Protein AF-A0A6N2WKU8-F1 (afdb_monomer_lite)

Foldseek 3Di:
DAEDEDEAEQVQQALPPFVVCCVVPVGRDDFAFAEEQAQDPPRCNVVCQLPDPFQEEEEEQDLVVLVVVCVVVVLAAEFEPPDALVVLLVSVVPDPRYHYYHYLVRVVSNLVSDPDQARYAYEHEQLCVQQPPPPDRDPSSVVSLVSQVVHPGYYDYHSDDDDPVSQCVDPSRVPGYYYYYHYPDDQDQDDDDDDDPDVVVVVVVQVVCVVVVNADWDQDPNDTGGSNRPSPDD

Secondary structure (DSSP, 8-state):
-EEEEEEE-TT---TT-HHHHHHHHSS---PPSEEEE-SSTTSSHHHHHHHSSSEEEEEES-HHHHHHHHHHSTTSEEE-TT--HHHHHHHHHH-SS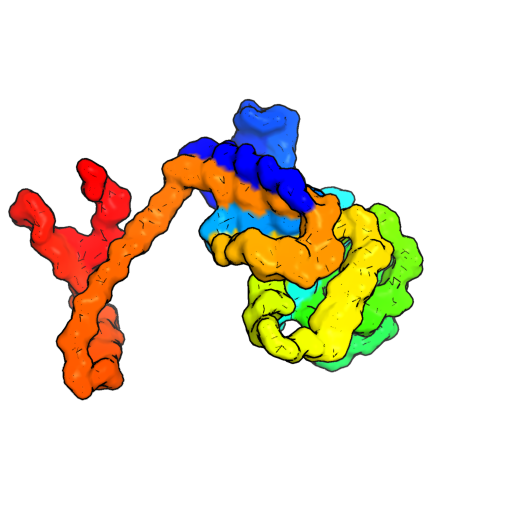-EEEEEGGGHHHHHHH-S--TTEEEEETTGGGGTTTTT---HHHHHHHHHHHTSSEEEEEESSPPPHHHHHTSTTTTTSEEEEEEESS----PPPPPP-S-HHHHHHHHHHHHHTT---EEEETTEEEEGGGGGG--

Radius of gyration: 21.2 Å; chains: 1; bounding box: 53×38×64 Å

Structure (mmCIF, N/CA/C/O backbone):
data_AF-A0A6N2WKU8-F1
#
_entry.id   AF-A0A6N2WKU8-F1
#
loop_
_atom_site.group_PDB
_atom_site.id
_atom_site.type_symbol
_atom_site.label_atom_id
_atom_site.label_alt_id
_atom_site.label_comp_id
_atom_site.label_asym_id
_atom_site.label_entity_id
_atom_site.label_seq_id
_atom_site.pdbx_PDB_ins_code
_atom_site.Cartn_x
_atom_site.Cartn_y
_atom_site.Cartn_z
_atom_site.occupancy
_atom_site.B_iso_or_equiv
_atom_site.auth_seq_id
_atom_site.auth_comp_id
_atom_site.auth_asym_id
_atom_site.auth_atom_id
_atom_site.pdbx_PDB_model_num
ATOM 1 N N . MET A 1 1 ? -10.281 -19.272 -5.007 1.00 81.81 1 MET A N 1
ATOM 2 C CA . MET A 1 1 ? -9.864 -17.898 -5.361 1.00 81.81 1 MET A CA 1
ATOM 3 C C . MET A 1 1 ? -10.490 -17.455 -6.684 1.00 81.81 1 MET A C 1
ATOM 5 O O . MET A 1 1 ? -10.208 -18.050 -7.720 1.00 81.81 1 MET A O 1
ATOM 9 N N . LYS A 1 2 ? -11.359 -16.436 -6.665 1.00 85.31 2 LYS A N 1
ATOM 10 C CA . LYS A 1 2 ? -11.896 -15.794 -7.881 1.00 85.31 2 LYS A CA 1
ATOM 11 C C . LYS A 1 2 ? -10.874 -14.774 -8.388 1.00 85.31 2 LYS A C 1
ATOM 13 O O . LYS A 1 2 ? -10.370 -13.990 -7.589 1.00 85.31 2 LYS A O 1
ATOM 18 N N . LYS A 1 3 ? -10.580 -14.782 -9.689 1.00 90.19 3 LYS A N 1
ATOM 19 C CA . LYS A 1 3 ? -9.665 -13.826 -10.325 1.00 90.19 3 LYS A CA 1
ATOM 20 C C . LYS A 1 3 ? -10.432 -12.791 -11.133 1.00 90.19 3 LYS A C 1
ATOM 22 O O . LYS A 1 3 ? -11.301 -13.153 -11.923 1.00 90.19 3 LYS A O 1
ATOM 27 N N . GLU A 1 4 ? -10.080 -11.529 -10.954 1.00 93.69 4 GLU A N 1
ATOM 28 C CA . GLU A 1 4 ? -10.645 -10.389 -11.663 1.00 93.69 4 GLU A CA 1
ATOM 29 C C . GLU A 1 4 ? -9.515 -9.551 -12.261 1.00 93.69 4 GLU A C 1
ATOM 31 O O . GLU A 1 4 ? -8.533 -9.234 -11.591 1.00 93.69 4 GLU A O 1
ATOM 36 N N . MET A 1 5 ? -9.638 -9.222 -13.542 1.00 94.25 5 MET A N 1
ATOM 37 C CA . MET A 1 5 ? -8.671 -8.395 -14.254 1.00 94.25 5 MET A CA 1
ATOM 38 C C . MET A 1 5 ? -9.286 -7.021 -14.497 1.00 94.25 5 MET A C 1
ATOM 40 O O . MET A 1 5 ? -10.387 -6.927 -15.039 1.00 94.25 5 MET A O 1
ATOM 44 N N . ILE A 1 6 ? -8.566 -5.974 -14.109 1.00 94.69 6 ILE A N 1
ATOM 45 C CA . ILE A 1 6 ? -8.970 -4.578 -14.259 1.00 94.69 6 ILE A CA 1
ATOM 46 C C . ILE A 1 6 ? -8.045 -3.956 -15.299 1.00 94.69 6 ILE A C 1
ATOM 48 O O . ILE A 1 6 ? -6.870 -3.714 -15.026 1.00 94.69 6 ILE A O 1
ATOM 52 N N . LYS A 1 7 ? -8.572 -3.721 -16.501 1.00 95.38 7 LYS A N 1
ATOM 53 C CA . LYS A 1 7 ? -7.823 -3.053 -17.568 1.00 95.38 7 LYS A CA 1
ATOM 54 C C . LYS A 1 7 ? -7.705 -1.569 -17.253 1.00 95.38 7 LYS A C 1
ATOM 56 O O . LYS A 1 7 ? -8.729 -0.921 -17.056 1.00 95.38 7 LYS A O 1
ATOM 61 N N . ILE A 1 8 ? -6.481 -1.056 -17.202 1.00 95.75 8 ILE A N 1
ATOM 62 C CA . ILE A 1 8 ? -6.198 0.361 -16.971 1.00 95.75 8 ILE A CA 1
ATOM 63 C C . ILE A 1 8 ? -5.840 1.004 -18.317 1.00 95.75 8 ILE A C 1
ATOM 65 O O . ILE A 1 8 ? -4.805 0.639 -18.883 1.00 95.75 8 ILE A O 1
ATOM 69 N N . PRO A 1 9 ? -6.677 1.915 -18.849 1.00 94.00 9 PRO A N 1
ATOM 70 C CA . PRO A 1 9 ? -6.443 2.507 -20.160 1.00 94.00 9 PRO A CA 1
ATOM 71 C C . PRO A 1 9 ? -5.202 3.406 -20.185 1.00 94.00 9 PRO A C 1
ATOM 73 O O . PRO A 1 9 ? -4.792 3.954 -19.161 1.00 94.00 9 PRO A O 1
ATOM 76 N N . ALA A 1 10 ? -4.613 3.592 -21.369 1.00 92.12 10 ALA A N 1
ATOM 77 C CA . ALA A 1 10 ? -3.347 4.323 -21.537 1.00 92.12 10 ALA A CA 1
ATOM 78 C C . ALA A 1 10 ? -3.385 5.799 -21.080 1.00 92.12 10 ALA A C 1
ATOM 80 O O . ALA A 1 10 ? -2.349 6.402 -20.803 1.00 92.12 10 ALA A O 1
ATOM 81 N N . ASN A 1 11 ? -4.568 6.413 -20.980 1.00 91.88 11 ASN A N 1
ATOM 82 C CA . ASN A 1 11 ? -4.714 7.780 -20.470 1.00 91.88 11 ASN A CA 1
ATOM 83 C C . ASN A 1 11 ? -4.513 7.883 -18.944 1.00 91.88 11 ASN A C 1
ATOM 85 O O . ASN A 1 11 ? -4.314 9.000 -18.452 1.00 91.88 11 ASN A O 1
ATOM 89 N N . ILE A 1 12 ? -4.530 6.770 -18.203 1.00 93.69 12 ILE A N 1
ATOM 90 C CA . ILE A 1 12 ? -4.318 6.707 -16.753 1.00 93.69 12 ILE A CA 1
ATOM 91 C C . ILE A 1 12 ? -2.903 6.205 -16.456 1.00 93.69 12 ILE A C 1
ATOM 93 O O . ILE A 1 12 ? -2.529 5.085 -16.791 1.00 93.69 12 ILE A O 1
ATOM 97 N N . LYS A 1 13 ? -2.127 7.029 -15.752 1.00 91.81 13 LYS A N 1
ATOM 98 C CA . LYS A 1 13 ? -0.762 6.725 -15.296 1.00 91.81 13 LYS A CA 1
ATOM 99 C C . LYS A 1 13 ? -0.703 6.382 -13.814 1.00 91.81 13 LYS A C 1
ATOM 101 O O . LYS A 1 13 ? 0.133 5.581 -13.402 1.00 91.81 13 LYS A O 1
ATOM 106 N N . TYR A 1 14 ? -1.575 6.983 -13.003 1.00 95.06 14 TYR A N 1
ATOM 107 C CA . TYR A 1 14 ? -1.603 6.760 -11.558 1.00 95.06 14 TYR A CA 1
ATOM 108 C C . TYR A 1 14 ? -3.013 6.457 -11.062 1.00 95.06 14 TYR A C 1
ATOM 110 O O . TYR A 1 14 ? -3.986 7.095 -11.453 1.00 95.06 14 TYR A O 1
ATOM 118 N N . LEU A 1 15 ? -3.108 5.548 -10.091 1.00 96.00 15 LEU A N 1
ATOM 119 C CA . LEU A 1 15 ? -4.356 5.192 -9.405 1.00 96.00 15 LEU A CA 1
ATOM 120 C C . LEU A 1 15 ? -4.984 6.371 -8.647 1.00 96.00 15 LEU A C 1
ATOM 122 O O . LEU A 1 15 ? -6.157 6.337 -8.295 1.00 96.00 15 LEU A O 1
ATOM 126 N N . THR A 1 16 ? -4.205 7.423 -8.401 1.00 95.44 16 THR A N 1
ATOM 127 C CA . THR A 1 16 ? -4.640 8.659 -7.745 1.00 95.44 16 THR A CA 1
ATOM 128 C C . THR A 1 16 ? -5.307 9.655 -8.698 1.00 95.44 16 THR A C 1
ATOM 130 O O . THR A 1 16 ? -5.793 10.685 -8.237 1.00 95.44 16 THR A O 1
ATOM 133 N N . GLU A 1 17 ? -5.338 9.400 -10.012 1.00 95.75 17 GLU A N 1
ATOM 134 C CA . GLU A 1 17 ? -5.982 10.274 -11.008 1.00 95.75 17 GLU A CA 1
ATOM 135 C C . GLU A 1 17 ? -7.514 10.148 -10.957 1.00 95.75 17 GLU A C 1
ATOM 137 O O . GLU A 1 17 ? -8.158 9.606 -11.854 1.00 95.75 17 GLU A O 1
ATOM 142 N N . ARG A 1 18 ? -8.103 10.656 -9.868 1.00 94.00 18 ARG A N 1
ATOM 143 C CA . ARG A 1 18 ? -9.521 10.509 -9.511 1.00 94.00 18 ARG A CA 1
ATOM 144 C C . ARG A 1 18 ? -10.485 10.855 -10.644 1.00 94.00 18 ARG A C 1
ATOM 146 O O . ARG A 1 18 ? -11.415 10.094 -10.881 1.00 94.00 18 ARG A O 1
ATOM 153 N N . GLU A 1 19 ? -10.278 11.983 -11.316 1.00 95.75 19 GLU A N 1
ATOM 154 C CA . GLU A 1 19 ? -11.163 12.456 -12.389 1.00 95.75 19 GLU A CA 1
ATOM 155 C C . GLU A 1 19 ? -11.186 11.484 -13.572 1.00 95.75 19 GLU A C 1
ATOM 157 O O . GLU A 1 19 ? -12.264 11.103 -14.018 1.00 95.75 19 GLU A O 1
ATOM 162 N N . LYS A 1 20 ? -10.016 10.990 -13.994 1.00 95.94 20 LYS A N 1
ATOM 163 C CA . LYS A 1 20 ? -9.909 10.002 -15.076 1.00 95.94 20 LYS A CA 1
ATOM 164 C C . LYS A 1 20 ? -10.551 8.673 -14.698 1.00 95.94 20 LYS A C 1
ATOM 166 O O . LYS A 1 20 ? -11.239 8.068 -15.507 1.00 95.94 20 LYS A O 1
ATOM 171 N N . PHE A 1 21 ? -10.384 8.231 -13.449 1.00 95.62 21 PHE A N 1
ATOM 172 C CA . PHE A 1 21 ? -11.072 7.030 -12.971 1.00 95.62 21 PHE A CA 1
ATOM 173 C C . PHE A 1 21 ? -12.594 7.191 -12.965 1.00 95.62 21 PHE A C 1
ATOM 175 O O . PHE A 1 21 ? -13.309 6.261 -13.329 1.00 95.62 21 PHE A O 1
ATOM 182 N N . ILE A 1 22 ? -13.101 8.366 -12.585 1.00 95.94 22 ILE A N 1
ATOM 183 C CA . ILE A 1 22 ? -14.538 8.651 -12.634 1.00 95.94 22 ILE A CA 1
ATOM 184 C C . ILE A 1 22 ? -15.044 8.656 -14.080 1.00 95.94 22 ILE A C 1
ATOM 186 O O . ILE A 1 22 ? -16.109 8.104 -14.334 1.00 95.94 22 ILE A O 1
ATOM 190 N N . GLU A 1 23 ? -14.295 9.235 -15.015 1.00 96.38 23 GLU A N 1
ATOM 191 C CA . GLU A 1 23 ? -14.644 9.244 -16.439 1.00 96.38 23 GLU A CA 1
ATOM 192 C C . GLU A 1 23 ? -14.696 7.825 -17.032 1.00 96.38 23 GLU A C 1
ATOM 194 O O . GLU A 1 23 ? -15.684 7.463 -17.666 1.00 96.38 23 GLU A O 1
ATOM 199 N N . GLU A 1 24 ? -13.682 6.998 -16.764 1.00 95.06 24 GLU A N 1
ATOM 200 C CA . GLU A 1 24 ? -13.550 5.652 -17.345 1.00 95.06 24 GLU A CA 1
ATOM 201 C C . GLU A 1 24 ? -14.411 4.589 -16.637 1.00 95.06 24 GLU A C 1
ATOM 203 O O . GLU A 1 24 ? -14.964 3.690 -17.273 1.00 95.06 24 GLU A O 1
ATOM 208 N N . PHE A 1 25 ? -14.540 4.666 -15.307 1.00 94.88 25 PHE A N 1
ATOM 209 C CA . PHE A 1 25 ? -15.155 3.617 -14.478 1.00 94.88 25 PHE A CA 1
ATOM 210 C C . PHE A 1 25 ? -16.383 4.087 -13.686 1.00 94.88 25 PHE A C 1
ATOM 212 O O . PHE A 1 25 ? -16.973 3.302 -12.939 1.00 94.88 25 PHE A O 1
ATO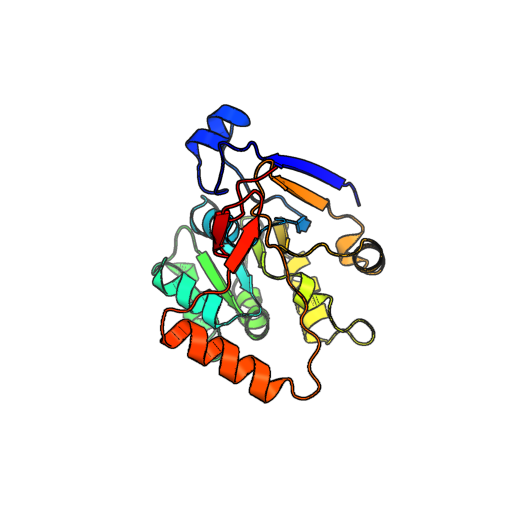M 219 N N . GLY A 1 26 ? -16.770 5.360 -13.799 1.00 96.38 26 GLY A N 1
ATOM 220 C CA . GLY A 1 26 ? -17.900 5.951 -13.074 1.00 96.38 26 GLY A CA 1
ATOM 221 C C . GLY A 1 26 ? -17.638 6.228 -11.589 1.00 96.38 26 GLY A C 1
ATOM 222 O O . GLY A 1 26 ? -18.542 6.679 -10.885 1.00 96.38 26 GLY A O 1
ATOM 223 N N . LYS A 1 27 ? -16.431 5.947 -11.082 1.00 95.31 27 LYS A N 1
ATOM 224 C CA . LYS A 1 27 ? -16.048 6.124 -9.671 1.00 95.31 27 LYS A CA 1
ATOM 225 C C . LYS A 1 27 ? -14.526 6.245 -9.503 1.00 95.31 27 LYS A C 1
ATOM 227 O O . LYS A 1 27 ? -13.797 5.761 -10.366 1.00 95.31 27 LYS A O 1
ATOM 232 N N . PRO A 1 28 ? -14.024 6.844 -8.403 1.00 95.62 28 PRO A N 1
ATOM 233 C CA . PRO A 1 28 ? -12.600 6.784 -8.072 1.00 95.62 28 PRO A CA 1
ATOM 234 C C . PRO A 1 28 ? -12.104 5.340 -7.936 1.00 95.62 28 PRO A C 1
ATOM 236 O O . PRO A 1 28 ? -12.870 4.431 -7.603 1.00 95.62 28 PRO A O 1
ATOM 239 N N . PHE A 1 29 ? -10.801 5.140 -8.136 1.00 96.19 29 PHE A N 1
ATOM 240 C CA . PHE A 1 29 ? -10.171 3.875 -7.788 1.00 96.19 29 PHE A CA 1
ATOM 241 C C . PHE A 1 29 ? -10.186 3.670 -6.271 1.00 96.19 29 PHE A C 1
ATOM 243 O O . PHE A 1 29 ? -9.771 4.543 -5.510 1.00 96.19 29 PHE A O 1
ATOM 250 N N . GLU A 1 30 ? -10.598 2.482 -5.844 1.00 95.06 30 GLU A N 1
ATOM 251 C CA . GLU A 1 30 ? -10.510 2.042 -4.458 1.00 95.06 30 GLU A CA 1
ATOM 252 C C . GLU A 1 30 ? -9.722 0.740 -4.392 1.00 95.06 30 GLU A C 1
ATOM 254 O O . GLU A 1 30 ? -9.896 -0.152 -5.226 1.00 95.06 30 GLU A O 1
ATOM 259 N N . LEU A 1 31 ? -8.868 0.613 -3.375 1.00 96.56 31 LEU A N 1
ATOM 260 C CA . LEU A 1 31 ? -8.167 -0.639 -3.131 1.00 96.56 31 LEU A CA 1
ATOM 261 C C . LEU A 1 31 ? -9.179 -1.740 -2.786 1.00 96.56 31 LEU A C 1
ATOM 263 O O . LEU A 1 31 ? -9.996 -1.543 -1.884 1.00 96.56 31 LEU A O 1
ATOM 267 N N . PRO A 1 32 ? -9.144 -2.898 -3.463 1.00 95.62 32 PRO A N 1
ATOM 268 C CA . PRO A 1 32 ? -10.112 -3.958 -3.236 1.00 95.62 32 PRO A CA 1
ATOM 269 C C . PRO A 1 32 ? -9.800 -4.743 -1.957 1.00 95.62 32 PRO A C 1
ATOM 271 O O . PRO A 1 32 ? -8.644 -4.855 -1.547 1.00 95.62 32 PRO A O 1
ATOM 274 N N . ASN A 1 33 ? -10.824 -5.344 -1.352 1.00 95.06 33 ASN A N 1
ATOM 275 C CA . ASN A 1 33 ? -10.648 -6.319 -0.276 1.00 95.06 33 ASN A CA 1
ATOM 276 C C . ASN A 1 33 ? -10.191 -7.665 -0.863 1.00 95.06 33 ASN A C 1
ATOM 278 O O . ASN A 1 33 ? -10.925 -8.285 -1.638 1.00 95.06 33 ASN A O 1
ATOM 282 N N . GLY A 1 34 ? -8.986 -8.110 -0.519 1.00 93.31 34 GLY A N 1
ATOM 283 C CA . GLY A 1 34 ? -8.341 -9.291 -1.089 1.00 93.31 34 GLY A CA 1
ATOM 284 C C . GLY A 1 34 ? -6.926 -9.008 -1.589 1.00 93.31 34 GLY A C 1
ATOM 285 O O . GLY A 1 34 ? -6.243 -8.101 -1.121 1.00 93.31 34 GLY A O 1
ATOM 286 N N . ILE A 1 35 ? -6.457 -9.805 -2.544 1.00 93.31 35 ILE A N 1
ATOM 287 C CA . ILE A 1 35 ? -5.112 -9.674 -3.113 1.00 93.31 35 ILE A CA 1
ATOM 288 C C . ILE A 1 35 ? -5.174 -8.750 -4.325 1.00 93.31 35 ILE A C 1
ATOM 290 O O . ILE A 1 35 ? -5.938 -9.010 -5.249 1.00 93.31 35 ILE A O 1
ATOM 294 N N . LEU A 1 36 ? -4.346 -7.708 -4.355 1.00 95.25 36 LEU A N 1
ATOM 295 C CA . LEU A 1 36 ? -4.179 -6.820 -5.501 1.00 95.25 36 LEU A CA 1
ATOM 296 C C . LEU A 1 36 ? -2.756 -6.932 -6.053 1.00 95.25 36 LEU A C 1
ATOM 298 O O . LEU A 1 36 ? -1.789 -6.465 -5.445 1.00 95.25 36 LEU A O 1
ATOM 302 N N . ASN A 1 37 ? -2.641 -7.489 -7.253 1.00 93.94 37 ASN A N 1
ATOM 303 C CA . ASN A 1 37 ? -1.452 -7.364 -8.077 1.00 93.94 37 ASN A CA 1
ATOM 304 C C . ASN A 1 37 ? -1.530 -6.052 -8.870 1.00 93.94 37 ASN A C 1
ATOM 306 O O . ASN A 1 37 ? -2.284 -5.946 -9.838 1.00 93.94 37 ASN A O 1
ATOM 310 N N . LYS A 1 38 ? -0.754 -5.049 -8.447 1.00 92.19 38 LYS A N 1
ATOM 311 C CA . LYS A 1 38 ? -0.689 -3.734 -9.106 1.00 92.19 38 LYS A CA 1
ATOM 312 C C . LYS A 1 38 ? 0.132 -3.738 -10.396 1.00 92.19 38 LYS A C 1
ATOM 314 O O . LYS A 1 38 ? 0.104 -2.735 -11.103 1.00 92.19 38 LYS A O 1
ATOM 319 N N . GLU A 1 39 ? 0.827 -4.843 -10.681 1.00 89.31 39 GLU A N 1
ATOM 320 C CA . GLU A 1 39 ? 1.694 -5.113 -11.838 1.00 89.31 39 GLU A CA 1
ATOM 321 C C . GLU A 1 39 ? 2.928 -4.208 -11.976 1.00 89.31 39 GLU A C 1
ATOM 323 O O . GLU A 1 39 ? 4.020 -4.694 -12.262 1.00 89.31 39 GLU A O 1
ATOM 328 N N . ILE A 1 40 ? 2.787 -2.907 -11.728 1.00 88.69 40 ILE A N 1
ATOM 329 C CA . ILE A 1 40 ? 3.869 -1.929 -11.798 1.00 88.69 40 ILE A CA 1
ATOM 330 C C . ILE A 1 40 ? 4.089 -1.268 -10.425 1.00 88.69 40 ILE A C 1
ATOM 332 O O . ILE A 1 40 ? 3.131 -0.929 -9.716 1.00 88.69 40 ILE A O 1
ATOM 336 N N . PRO A 1 41 ? 5.347 -1.077 -9.989 1.00 87.69 41 PRO A N 1
ATOM 337 C CA . PRO A 1 41 ? 5.639 -0.258 -8.821 1.00 87.69 41 PRO A CA 1
ATOM 338 C C . PRO A 1 41 ? 5.349 1.219 -9.124 1.00 87.69 41 PRO A C 1
ATOM 340 O O . PRO A 1 41 ? 5.341 1.646 -10.272 1.00 87.69 41 PRO A O 1
ATOM 343 N N . GLY A 1 42 ? 5.121 2.025 -8.086 1.00 87.19 42 GLY A N 1
ATOM 344 C CA . GLY A 1 42 ? 4.962 3.475 -8.258 1.00 87.19 42 GLY A CA 1
ATOM 345 C C . GLY A 1 42 ? 3.628 3.947 -8.854 1.00 87.19 42 GLY A C 1
ATOM 346 O O . GLY A 1 42 ? 3.442 5.150 -8.979 1.00 87.19 42 GLY A O 1
ATOM 347 N N . CYS A 1 43 ? 2.657 3.064 -9.117 1.00 91.25 43 CYS A N 1
ATOM 348 C CA . CYS A 1 43 ? 1.333 3.447 -9.640 1.00 91.25 43 CYS A CA 1
ATOM 349 C C . CYS A 1 43 ? 0.433 4.226 -8.658 1.00 91.25 43 CYS A C 1
ATOM 351 O O . CYS A 1 43 ? -0.698 4.561 -8.990 1.00 91.25 43 CYS A O 1
ATOM 353 N N . GLY A 1 44 ? 0.892 4.496 -7.432 1.00 92.81 44 GLY A N 1
ATOM 354 C CA . GLY A 1 44 ? 0.147 5.293 -6.451 1.00 92.81 44 GLY A CA 1
ATOM 355 C C . GLY A 1 44 ? -0.809 4.515 -5.540 1.00 92.81 44 GLY A C 1
ATOM 356 O O . GLY A 1 44 ? -1.499 5.143 -4.749 1.00 92.81 44 GLY A O 1
ATOM 357 N N . ALA A 1 45 ? -0.823 3.178 -5.564 1.00 94.12 45 ALA A N 1
ATOM 358 C CA . ALA A 1 45 ? -1.707 2.361 -4.714 1.00 94.12 45 ALA A CA 1
ATOM 359 C C . ALA A 1 45 ? -1.635 2.716 -3.211 1.00 94.12 45 ALA A C 1
ATOM 361 O O . ALA A 1 45 ? -2.657 2.947 -2.573 1.00 94.12 45 ALA A O 1
ATOM 362 N N . THR A 1 46 ? -0.427 2.827 -2.649 1.00 93.31 46 THR A N 1
ATOM 363 C CA . THR A 1 46 ? -0.224 3.232 -1.247 1.00 93.31 46 THR A CA 1
ATOM 364 C C . THR A 1 46 ? -0.710 4.661 -0.995 1.00 93.31 46 THR A C 1
ATOM 366 O O . THR A 1 46 ? -1.232 4.959 0.071 1.00 93.31 46 THR A O 1
ATOM 369 N N . THR A 1 47 ? -0.564 5.547 -1.986 1.00 95.31 47 THR A N 1
ATOM 370 C CA . THR A 1 47 ? -1.049 6.927 -1.897 1.00 95.31 47 THR A CA 1
ATOM 371 C C . THR A 1 47 ? -2.574 6.976 -1.860 1.00 95.31 47 THR A C 1
ATOM 373 O O . THR A 1 47 ? -3.108 7.678 -1.013 1.00 95.31 47 THR A O 1
ATOM 376 N N . VAL A 1 48 ? -3.270 6.180 -2.685 1.00 96.75 48 VAL A N 1
ATOM 377 C CA . VAL A 1 48 ? -4.741 6.062 -2.639 1.00 96.75 48 VAL A CA 1
ATOM 378 C C . VAL A 1 48 ? -5.211 5.756 -1.214 1.00 96.75 48 VAL A C 1
ATOM 380 O O . VAL A 1 48 ? -6.078 6.452 -0.701 1.00 96.75 48 VAL A O 1
ATOM 383 N N . ALA A 1 49 ? -4.578 4.795 -0.536 1.00 96.19 49 ALA A N 1
ATOM 384 C CA . ALA A 1 49 ? -4.926 4.420 0.838 1.00 96.19 49 ALA A CA 1
ATOM 385 C C . ALA A 1 49 ? -4.678 5.538 1.876 1.00 96.19 49 ALA A C 1
ATOM 387 O O . ALA A 1 49 ? -5.368 5.629 2.895 1.00 96.19 49 ALA A O 1
ATOM 388 N N . LEU A 1 50 ? -3.666 6.379 1.642 1.00 96.19 50 LEU A N 1
ATOM 389 C CA . LEU A 1 50 ? -3.328 7.509 2.513 1.00 96.19 50 LEU A CA 1
ATOM 390 C C . LEU A 1 50 ? -4.278 8.690 2.328 1.00 96.19 50 LEU A C 1
ATOM 392 O O . LEU A 1 50 ? -4.512 9.420 3.285 1.00 96.19 50 LEU A O 1
ATOM 396 N N . THR A 1 51 ? -4.830 8.864 1.129 1.00 94.25 51 THR A N 1
ATOM 397 C CA . THR A 1 51 ? -5.668 10.018 0.778 1.00 94.25 51 THR A CA 1
ATOM 398 C C . THR A 1 51 ? -7.163 9.708 0.720 1.00 94.25 51 THR A C 1
ATOM 400 O O . THR A 1 51 ? -7.953 10.623 0.512 1.00 94.25 51 THR A O 1
ATOM 403 N N . ASP A 1 52 ? -7.564 8.439 0.849 1.00 93.44 52 ASP A N 1
ATOM 404 C CA . ASP A 1 52 ? -8.977 8.052 0.890 1.00 93.44 52 ASP A CA 1
ATOM 405 C C . ASP A 1 52 ? -9.663 8.442 2.212 1.00 93.44 52 ASP A C 1
ATOM 407 O O . ASP A 1 52 ? -9.030 8.872 3.179 1.00 93.44 52 ASP A O 1
ATOM 411 N N . GLU A 1 53 ? -10.979 8.260 2.257 1.00 94.56 53 GLU A N 1
ATOM 412 C CA . GLU A 1 53 ? -11.839 8.624 3.386 1.00 94.56 53 GLU A CA 1
ATOM 413 C C . GLU A 1 53 ? -11.935 7.542 4.477 1.00 94.56 53 GLU A C 1
ATOM 415 O O . GLU A 1 53 ? -12.849 7.562 5.301 1.00 94.56 53 GLU A O 1
ATOM 420 N N . HIS A 1 54 ? -11.003 6.582 4.508 1.00 96.38 54 HIS A N 1
ATOM 421 C CA . HIS A 1 54 ? -11.028 5.473 5.462 1.00 96.38 54 HIS A CA 1
ATOM 422 C C . HIS A 1 54 ? -9.922 5.561 6.507 1.00 96.38 54 HIS A C 1
ATOM 424 O O . HIS A 1 54 ? -8.852 6.119 6.279 1.00 96.38 54 HIS A O 1
ATOM 430 N N . LYS A 1 55 ? -10.162 4.973 7.680 1.00 97.25 55 LYS A N 1
ATOM 431 C CA . LYS A 1 55 ? -9.086 4.738 8.646 1.00 97.25 55 LYS A CA 1
ATOM 432 C C . LYS A 1 55 ? -8.170 3.683 8.052 1.00 97.25 55 LYS A C 1
ATOM 434 O O . LYS A 1 55 ? -8.645 2.599 7.710 1.00 97.25 55 LYS A O 1
ATOM 439 N N . THR A 1 56 ? -6.884 3.979 7.936 1.00 97.25 56 THR A N 1
ATOM 440 C CA . THR A 1 56 ? -5.980 3.127 7.157 1.00 97.25 56 THR A CA 1
ATOM 441 C C . THR A 1 56 ? -4.756 2.740 7.963 1.00 97.25 56 THR A C 1
ATOM 443 O O . THR A 1 56 ? -4.107 3.587 8.574 1.00 97.25 56 THR A O 1
ATOM 446 N N . ILE A 1 57 ? -4.409 1.455 7.916 1.00 97.19 57 ILE A N 1
ATOM 447 C CA . ILE A 1 57 ? -3.116 0.933 8.366 1.00 97.19 57 ILE A CA 1
ATOM 448 C C . ILE A 1 57 ? -2.367 0.452 7.133 1.00 97.19 57 ILE A C 1
ATOM 450 O O . ILE A 1 57 ? -2.876 -0.388 6.398 1.00 97.19 57 ILE A O 1
ATOM 454 N N . ILE A 1 58 ? -1.157 0.946 6.912 1.00 97.00 58 ILE A N 1
ATOM 455 C CA . ILE A 1 58 ? -0.275 0.484 5.845 1.00 97.00 58 ILE A CA 1
ATOM 456 C C . ILE A 1 58 ? 0.894 -0.240 6.488 1.00 97.00 58 ILE A C 1
ATOM 458 O O . ILE A 1 58 ? 1.752 0.371 7.121 1.00 97.00 58 ILE A O 1
ATOM 462 N N . CYS A 1 59 ? 0.913 -1.551 6.301 1.00 94.31 59 CYS A N 1
ATOM 463 C CA . CYS A 1 59 ? 1.964 -2.441 6.747 1.00 94.31 59 CYS A CA 1
ATOM 464 C C . CYS A 1 59 ? 2.997 -2.585 5.625 1.00 94.31 59 CYS A C 1
ATOM 466 O O . CYS A 1 59 ? 2.631 -2.938 4.504 1.00 94.31 59 CYS A O 1
ATOM 468 N N . SER A 1 60 ? 4.283 -2.376 5.910 1.00 92.81 60 SER A N 1
ATOM 469 C CA . SER A 1 60 ? 5.358 -2.606 4.931 1.00 92.81 60 SER A CA 1
ATOM 470 C C . SER A 1 60 ? 6.596 -3.231 5.582 1.00 92.81 60 SER A C 1
ATOM 472 O O . SER A 1 60 ? 6.911 -2.899 6.725 1.00 92.81 60 SER A O 1
ATOM 474 N N . PRO A 1 61 ? 7.362 -4.076 4.867 1.00 89.69 61 PRO A N 1
ATOM 475 C CA . PRO A 1 61 ? 8.659 -4.551 5.348 1.00 89.69 61 PRO A CA 1
ATOM 476 C C . PRO A 1 61 ? 9.775 -3.496 5.210 1.00 89.69 61 PRO A C 1
ATOM 478 O O 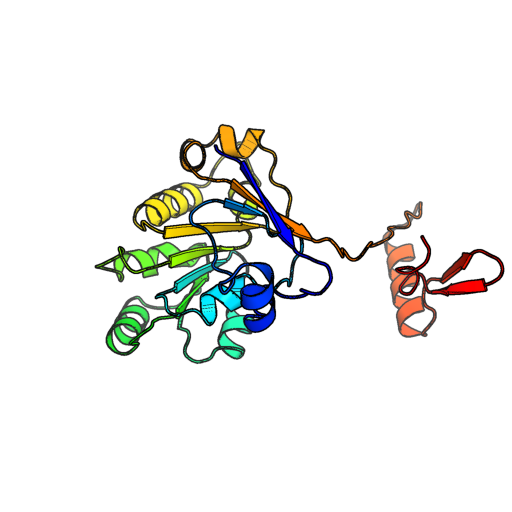. PRO A 1 61 ? 10.893 -3.720 5.667 1.00 89.69 61 PRO A O 1
ATOM 481 N N . ARG A 1 62 ? 9.524 -2.356 4.546 1.00 91.00 62 ARG A N 1
ATOM 482 C CA . ARG A 1 62 ? 10.549 -1.343 4.246 1.00 91.00 62 ARG A CA 1
ATOM 483 C C . ARG A 1 62 ? 10.381 -0.091 5.108 1.00 91.00 62 ARG A C 1
ATOM 485 O O . ARG A 1 62 ? 9.642 0.818 4.741 1.00 91.00 62 ARG A O 1
ATOM 492 N N . ASN A 1 63 ? 11.145 0.011 6.195 1.00 92.62 63 ASN A N 1
ATOM 493 C CA . ASN A 1 63 ? 11.093 1.173 7.098 1.00 92.62 63 ASN A CA 1
ATOM 494 C C . ASN A 1 63 ? 11.384 2.503 6.388 1.00 92.62 63 ASN A C 1
ATOM 496 O O . ASN A 1 63 ? 10.699 3.486 6.644 1.00 92.62 63 ASN A O 1
ATOM 500 N N . GLU A 1 64 ? 12.344 2.538 5.460 1.00 94.19 64 GLU A N 1
ATOM 501 C CA . GLU A 1 64 ? 12.654 3.758 4.697 1.00 94.19 64 GLU A CA 1
ATOM 502 C C . GLU A 1 64 ? 11.496 4.192 3.785 1.00 94.19 64 GLU A C 1
ATOM 504 O O . GLU A 1 64 ? 11.244 5.383 3.631 1.00 94.19 64 GLU A O 1
ATOM 509 N N . LEU A 1 65 ? 10.723 3.244 3.235 1.00 92.12 65 LEU A N 1
ATOM 510 C CA . LEU A 1 65 ? 9.509 3.572 2.480 1.00 92.12 65 LEU A CA 1
ATOM 511 C C . LEU A 1 65 ? 8.474 4.245 3.390 1.00 92.12 65 LEU A C 1
ATOM 513 O O . LEU A 1 65 ? 7.886 5.252 3.001 1.00 92.12 65 LEU A O 1
ATOM 517 N N . LEU A 1 66 ? 8.267 3.702 4.593 1.00 96.06 66 LEU A N 1
ATOM 518 C CA . LEU A 1 66 ? 7.321 4.249 5.567 1.00 96.06 66 LEU A CA 1
ATOM 519 C C . LEU A 1 66 ? 7.745 5.643 6.042 1.00 96.06 66 LEU A C 1
ATOM 521 O O . LEU A 1 66 ? 6.913 6.541 6.066 1.00 96.06 66 LEU A O 1
ATOM 525 N N . LYS A 1 67 ? 9.033 5.855 6.340 1.00 96.56 67 LYS A N 1
ATOM 526 C CA . LYS A 1 67 ? 9.576 7.177 6.701 1.00 96.56 67 LYS A CA 1
ATOM 527 C C . LYS A 1 67 ? 9.350 8.203 5.594 1.00 96.56 67 LYS A C 1
ATOM 529 O O . LYS A 1 67 ? 8.748 9.238 5.847 1.00 96.56 67 LYS A O 1
ATOM 534 N N . ASN A 1 68 ? 9.717 7.869 4.355 1.00 95.81 68 ASN A N 1
ATOM 535 C CA . ASN A 1 68 ? 9.510 8.753 3.205 1.00 95.81 68 ASN A CA 1
ATOM 536 C C . ASN A 1 68 ? 8.025 9.095 2.996 1.00 95.81 68 ASN A C 1
ATOM 538 O O . ASN A 1 68 ? 7.688 10.195 2.563 1.00 95.81 68 ASN A O 1
ATOM 542 N N . LYS A 1 69 ? 7.116 8.152 3.277 1.00 95.62 69 LYS A N 1
ATOM 543 C CA . LYS A 1 69 ? 5.672 8.406 3.221 1.00 95.62 69 LYS A CA 1
ATOM 544 C C . LYS A 1 69 ? 5.199 9.273 4.379 1.00 95.62 69 LYS A C 1
ATOM 546 O O . LYS A 1 69 ? 4.400 10.165 4.142 1.00 95.62 69 LYS A O 1
ATOM 551 N N . HIS A 1 70 ? 5.712 9.073 5.584 1.00 97.31 70 HIS A N 1
ATOM 552 C CA . HIS A 1 70 ? 5.397 9.933 6.719 1.00 97.31 70 HIS A CA 1
ATOM 553 C C . HIS A 1 70 ? 5.849 11.382 6.476 1.00 97.31 70 HIS A C 1
ATOM 555 O O . HIS A 1 70 ? 5.088 12.306 6.726 1.00 97.31 70 HIS A O 1
ATOM 561 N N . GLU A 1 71 ? 7.024 11.590 5.876 1.00 97.31 71 GLU A N 1
ATOM 562 C CA . GLU A 1 71 ? 7.490 12.925 5.469 1.00 97.31 71 GLU A CA 1
ATOM 563 C C . GLU A 1 71 ? 6.569 13.586 4.429 1.00 97.31 71 GLU A C 1
ATOM 565 O O . GLU A 1 71 ? 6.335 14.791 4.483 1.00 97.31 71 GLU A O 1
ATOM 570 N N . GLN A 1 72 ? 6.022 12.805 3.489 1.00 96.12 72 GLN A N 1
ATOM 571 C CA . GLN A 1 72 ? 5.050 13.289 2.496 1.00 96.12 72 GLN A CA 1
ATOM 572 C C . GLN A 1 72 ? 3.660 13.555 3.099 1.00 96.12 72 GLN A C 1
ATOM 574 O O . GLN A 1 72 ? 2.927 14.395 2.582 1.00 96.12 72 GLN A O 1
ATOM 579 N N . TYR A 1 73 ? 3.294 12.830 4.158 1.00 96.31 73 TYR A N 1
ATOM 580 C CA . TYR A 1 73 ? 1.983 12.863 4.811 1.00 96.31 73 TYR A CA 1
ATOM 581 C C . TYR A 1 73 ? 2.170 13.004 6.334 1.00 96.31 73 TYR A C 1
ATOM 583 O O . TYR A 1 73 ? 2.019 12.015 7.060 1.00 96.31 73 TYR A O 1
ATOM 591 N N . PRO A 1 74 ? 2.511 14.206 6.836 1.00 94.38 74 PRO A N 1
ATOM 592 C CA . PRO A 1 74 ? 2.950 14.406 8.223 1.00 94.38 74 PRO A CA 1
ATOM 593 C C . PRO A 1 74 ? 1.871 14.120 9.279 1.00 94.38 74 PRO A C 1
ATOM 595 O O . PRO A 1 74 ? 2.210 13.825 10.419 1.00 94.38 74 PRO A O 1
ATOM 598 N N . ASP A 1 75 ? 0.588 14.130 8.901 1.00 94.56 75 ASP A N 1
ATOM 599 C CA . ASP A 1 75 ? -0.536 13.797 9.794 1.00 94.56 75 ASP A CA 1
ATOM 600 C C . ASP A 1 75 ? -0.691 12.281 10.046 1.00 94.56 75 ASP A C 1
ATOM 602 O O . ASP A 1 75 ? -1.552 11.833 10.813 1.00 94.56 75 ASP A O 1
ATOM 606 N N . THR A 1 76 ? 0.129 11.461 9.385 1.00 97.19 76 THR A N 1
ATOM 607 C CA . THR A 1 76 ? 0.183 10.016 9.627 1.00 97.19 76 THR A CA 1
ATOM 608 C C . THR A 1 76 ? 0.931 9.703 10.922 1.00 97.19 76 THR A C 1
ATOM 610 O O . THR A 1 76 ? 1.815 10.443 11.338 1.00 97.19 76 THR A O 1
ATOM 613 N N . LEU A 1 77 ? 0.643 8.562 11.543 1.00 97.44 77 LEU A N 1
ATOM 614 C CA . LEU A 1 77 ? 1.483 8.020 12.611 1.00 97.44 77 LEU A CA 1
ATOM 615 C C . LEU A 1 77 ? 2.478 7.013 12.034 1.00 97.44 77 LEU A C 1
ATOM 617 O O . LEU A 1 77 ? 2.071 6.032 11.411 1.00 97.44 77 LEU A O 1
ATOM 621 N N . LEU A 1 78 ? 3.770 7.209 12.292 1.00 97.38 78 LEU A N 1
ATOM 622 C CA . LEU A 1 78 ? 4.816 6.250 11.947 1.00 97.38 78 LEU A CA 1
ATOM 623 C C . LEU A 1 78 ? 5.098 5.312 13.129 1.00 97.38 78 LEU A C 1
ATOM 625 O O . LEU A 1 78 ? 5.632 5.735 14.148 1.00 97.38 78 LEU A O 1
ATOM 629 N N . VAL A 1 79 ? 4.777 4.028 12.980 1.00 95.75 79 VAL A N 1
ATOM 630 C CA . VAL A 1 79 ? 4.962 2.983 13.998 1.00 95.75 79 VAL A CA 1
ATOM 631 C C . VAL A 1 79 ? 6.046 2.011 13.536 1.00 95.75 79 VAL A C 1
ATOM 633 O O . VAL A 1 79 ? 5.784 0.996 12.892 1.00 95.75 79 VAL A O 1
ATOM 636 N N . ILE A 1 80 ? 7.289 2.338 13.865 1.00 91.88 80 ILE A N 1
ATOM 637 C CA . ILE A 1 80 ? 8.466 1.493 13.624 1.00 91.88 80 ILE A CA 1
ATOM 638 C C . ILE A 1 80 ? 9.195 1.236 14.952 1.00 91.88 80 ILE A C 1
ATOM 640 O O . ILE A 1 80 ? 8.759 1.708 16.007 1.00 91.88 80 ILE A O 1
ATOM 644 N N . GLY A 1 81 ? 10.285 0.463 14.930 1.00 83.50 81 GLY A N 1
ATOM 645 C CA . GLY A 1 81 ? 11.060 0.131 16.130 1.00 83.50 81 GLY A CA 1
ATOM 646 C C . GLY A 1 81 ? 11.279 1.334 17.065 1.00 83.50 81 GLY A C 1
ATOM 647 O O . GLY A 1 81 ? 11.702 2.398 16.627 1.00 83.50 81 GLY A O 1
ATOM 648 N N . GLY A 1 82 ? 10.972 1.151 18.353 1.00 82.06 82 GLY A N 1
ATOM 649 C CA . GLY A 1 82 ? 11.088 2.191 19.385 1.00 82.06 82 GLY A CA 1
ATOM 650 C C . GLY A 1 82 ? 9.787 2.900 19.783 1.00 82.06 82 GLY A C 1
ATOM 651 O O . GLY A 1 82 ? 9.754 3.456 20.872 1.00 82.06 82 GLY A O 1
ATOM 652 N N . VAL A 1 83 ? 8.712 2.819 18.989 1.00 88.75 83 VAL A N 1
ATOM 653 C CA . VAL A 1 83 ? 7.422 3.452 19.342 1.00 88.75 83 VAL A CA 1
ATOM 654 C C . VAL A 1 83 ? 6.727 2.710 20.492 1.00 88.75 83 VAL A C 1
ATOM 656 O O . VAL A 1 83 ? 6.649 1.468 20.483 1.00 88.75 83 VAL A O 1
ATOM 659 N N . ASP A 1 84 ? 6.239 3.478 21.473 1.00 89.56 84 ASP A N 1
ATOM 660 C CA . ASP A 1 84 ? 5.464 3.008 22.630 1.00 89.56 84 ASP A CA 1
ATOM 661 C C . ASP A 1 84 ? 3.961 2.976 22.303 1.00 89.56 84 ASP A C 1
ATOM 663 O O . ASP A 1 84 ? 3.418 3.854 21.634 1.00 89.56 84 ASP A O 1
ATOM 667 N N . THR A 1 85 ? 3.262 1.976 22.833 1.00 92.31 85 THR A N 1
ATOM 668 C CA . THR A 1 85 ? 1.795 1.872 22.810 1.00 92.31 85 THR A CA 1
ATOM 669 C C . THR A 1 85 ? 1.062 3.145 23.246 1.00 92.31 85 THR A C 1
ATOM 671 O O . THR A 1 85 ? 0.029 3.470 22.671 1.00 92.31 85 THR A O 1
ATOM 674 N N . LYS A 1 86 ? 1.597 3.912 24.201 1.00 94.12 86 LYS A N 1
ATOM 675 C CA . LYS A 1 86 ? 0.999 5.172 24.668 1.00 94.12 86 LYS A CA 1
ATOM 676 C C . LYS A 1 86 ? 0.960 6.244 23.584 1.00 94.12 86 LYS A C 1
ATOM 678 O O . LYS A 1 86 ? -0.001 7.002 23.523 1.00 94.12 86 LYS A O 1
ATOM 683 N N . GLU A 1 87 ? 1.983 6.310 22.734 1.00 94.56 87 GLU A N 1
ATOM 684 C CA . GLU A 1 87 ? 2.024 7.254 21.610 1.00 94.56 87 GLU A CA 1
ATOM 685 C C . GLU A 1 87 ? 0.972 6.880 20.563 1.00 94.56 87 GLU A C 1
ATOM 687 O O . GLU A 1 87 ? 0.249 7.744 20.065 1.00 94.56 87 GLU A O 1
ATOM 692 N N . ILE A 1 88 ? 0.822 5.576 20.303 1.00 96.06 88 ILE A N 1
ATOM 693 C CA . ILE A 1 88 ? -0.219 5.040 19.421 1.00 96.06 88 ILE A CA 1
ATOM 694 C C . ILE A 1 88 ? -1.608 5.397 19.962 1.00 96.06 88 ILE A C 1
ATOM 696 O O . ILE A 1 88 ? -2.451 5.911 19.229 1.00 96.06 88 ILE A O 1
ATOM 700 N N . GLU A 1 89 ? -1.854 5.154 21.249 1.00 95.88 89 GLU A N 1
ATOM 701 C CA . GLU A 1 89 ? -3.132 5.464 21.893 1.00 95.88 89 GLU A CA 1
ATOM 702 C C . GLU A 1 89 ? -3.440 6.964 21.892 1.00 95.88 89 GLU A C 1
ATOM 704 O O . GLU A 1 89 ? -4.578 7.343 21.618 1.00 95.88 89 GLU A O 1
ATOM 709 N N . ALA A 1 90 ? -2.444 7.815 22.154 1.00 95.69 90 ALA A N 1
ATOM 710 C CA . ALA A 1 90 ? -2.604 9.266 22.121 1.00 95.69 90 ALA A CA 1
ATOM 711 C C . ALA A 1 90 ? -2.991 9.763 20.720 1.00 95.69 90 ALA A C 1
ATOM 713 O O . ALA A 1 90 ? -3.919 10.560 20.591 1.00 95.69 90 ALA A O 1
ATOM 714 N N . TYR A 1 91 ? -2.341 9.251 19.670 1.00 96.31 91 TYR A N 1
ATOM 715 C CA . TYR A 1 91 ? -2.696 9.567 18.284 1.00 96.31 91 TYR A CA 1
ATOM 716 C C . TYR A 1 91 ? -4.121 9.118 17.935 1.00 96.31 91 TYR A C 1
ATOM 718 O O . TYR A 1 91 ? -4.901 9.882 17.372 1.00 96.31 91 TYR A O 1
ATOM 726 N N . LEU A 1 92 ? -4.497 7.892 18.310 1.00 95.75 92 LEU A N 1
ATOM 727 C CA . LEU A 1 92 ? -5.829 7.344 18.031 1.00 95.75 92 LEU A CA 1
ATOM 728 C C . LEU A 1 92 ? -6.968 8.106 18.729 1.00 95.75 92 LEU A C 1
ATOM 730 O O . LEU A 1 92 ? -8.113 8.005 18.293 1.00 95.75 92 LEU A O 1
ATOM 734 N N . GLN A 1 93 ? -6.682 8.832 19.813 1.00 94.19 93 GLN A N 1
ATOM 735 C CA . GLN A 1 93 ? -7.668 9.657 20.520 1.00 94.19 93 GLN A CA 1
ATOM 736 C C . GLN A 1 93 ? -7.906 11.015 19.856 1.00 94.19 93 GLN A C 1
ATOM 738 O O . GLN A 1 93 ? -8.979 11.588 20.033 1.00 94.19 93 GLN A O 1
ATOM 743 N N . THR A 1 94 ? -6.919 11.544 19.131 1.00 93.75 94 THR A N 1
ATOM 744 C CA . THR A 1 94 ? -6.973 12.891 18.543 1.00 93.75 94 THR A CA 1
ATOM 745 C C . THR A 1 94 ? -7.250 12.876 17.045 1.00 93.75 94 THR A C 1
ATOM 747 O O . THR A 1 94 ? -7.848 13.820 16.532 1.00 93.75 94 THR A O 1
ATOM 750 N N . ALA A 1 95 ? -6.851 11.818 16.338 1.00 93.94 95 ALA A N 1
ATOM 751 C CA . ALA A 1 95 ? -7.059 11.692 14.904 1.00 93.94 95 ALA A CA 1
ATOM 752 C C . ALA A 1 95 ? -8.507 11.293 14.578 1.00 93.94 95 ALA A C 1
ATOM 754 O O . ALA A 1 95 ? -8.969 10.211 14.941 1.00 93.94 95 ALA A O 1
ATOM 755 N N . GLU A 1 96 ? -9.211 12.143 13.829 1.00 91.50 96 GLU A N 1
ATOM 756 C CA . GLU A 1 96 ? -10.559 11.848 13.327 1.00 91.50 96 GLU A CA 1
ATOM 757 C C . GLU A 1 96 ? -10.530 10.728 12.271 1.00 91.50 96 GLU A C 1
ATOM 759 O O . GLU A 1 96 ? -11.282 9.750 12.354 1.00 91.50 96 GLU A O 1
ATOM 764 N N . LEU A 1 97 ? -9.587 10.828 11.325 1.00 95.75 97 LEU A N 1
ATOM 765 C CA . LEU A 1 97 ? -9.355 9.852 10.263 1.00 95.75 97 LEU A CA 1
ATOM 766 C C . LEU A 1 97 ? -7.908 9.326 10.309 1.00 95.75 97 LEU A C 1
ATOM 768 O O . LEU A 1 97 ? -7.074 9.728 9.498 1.00 95.75 97 LEU A O 1
ATOM 772 N N . PRO A 1 98 ? -7.573 8.454 11.277 1.00 97.00 98 PRO A N 1
ATOM 773 C CA . PRO A 1 98 ? -6.205 7.996 11.482 1.00 97.00 98 PRO A CA 1
ATOM 774 C C . PRO A 1 98 ? -5.632 7.267 10.263 1.00 97.00 98 PRO A C 1
ATOM 776 O O . PRO A 1 98 ? -6.249 6.355 9.701 1.00 97.00 98 PRO A O 1
ATOM 779 N N . LYS A 1 99 ? -4.395 7.631 9.919 1.00 97.94 99 LYS A N 1
ATOM 780 C CA . LYS A 1 99 ? -3.574 6.994 8.888 1.00 97.94 99 LYS A CA 1
ATOM 781 C C . LYS A 1 99 ? -2.272 6.535 9.531 1.00 97.94 99 LYS A C 1
ATOM 783 O O . LYS A 1 99 ? -1.499 7.350 10.025 1.00 97.94 99 LYS A O 1
ATOM 788 N N . ILE A 1 100 ? -2.027 5.232 9.557 1.00 97.69 100 ILE A N 1
ATOM 789 C CA . ILE A 1 100 ? -0.909 4.647 10.301 1.00 97.69 100 ILE A CA 1
ATOM 790 C C . ILE A 1 100 ? 0.012 3.905 9.343 1.00 97.69 100 ILE A C 1
ATOM 792 O O . ILE A 1 100 ? -0.419 3.031 8.598 1.00 97.69 100 ILE A O 1
ATOM 796 N N . LEU A 1 101 ? 1.291 4.251 9.380 1.00 97.88 101 LEU A N 1
ATOM 797 C CA . LEU A 1 101 ? 2.372 3.630 8.630 1.00 97.88 101 LEU A CA 1
ATOM 798 C C . LEU A 1 101 ? 3.146 2.736 9.596 1.00 97.88 101 LEU A C 1
ATOM 800 O O . LEU A 1 101 ? 3.790 3.242 10.509 1.00 97.88 101 LEU A O 1
ATOM 804 N N . VAL A 1 102 ? 3.078 1.418 9.433 1.00 95.38 102 VAL A N 1
ATOM 805 C CA . VAL A 1 102 ? 3.628 0.467 10.407 1.00 95.38 102 VAL A CA 1
ATOM 806 C C . VAL A 1 102 ? 4.538 -0.555 9.741 1.00 95.38 102 VAL A C 1
ATOM 808 O O . VAL A 1 102 ? 4.243 -1.082 8.666 1.00 95.38 102 VAL A O 1
ATOM 811 N N . SER A 1 103 ? 5.674 -0.842 10.368 1.00 92.31 103 SER A N 1
ATOM 812 C CA . SER A 1 103 ? 6.559 -1.900 9.892 1.00 92.31 103 SER A CA 1
ATOM 813 C C . SER A 1 103 ? 6.037 -3.274 10.307 1.00 92.31 103 SER A C 1
ATOM 815 O O . SER A 1 103 ? 5.390 -3.410 11.346 1.00 92.31 103 SER A O 1
ATOM 817 N N . TYR A 1 104 ? 6.303 -4.315 9.516 1.00 87.94 104 TYR A N 1
ATOM 818 C CA . TYR A 1 104 ? 5.824 -5.674 9.824 1.00 87.94 104 TYR A CA 1
ATOM 819 C C . TYR A 1 104 ? 6.216 -6.145 11.233 1.00 87.94 104 TYR A C 1
ATOM 821 O O . TYR A 1 104 ? 5.395 -6.725 11.941 1.00 87.94 104 TYR A O 1
ATOM 829 N N . ASP A 1 105 ? 7.434 -5.828 11.668 1.00 84.50 105 ASP A N 1
ATOM 830 C CA . ASP A 1 105 ? 7.955 -6.138 13.000 1.00 84.50 105 ASP A CA 1
ATOM 831 C C . ASP A 1 105 ? 7.289 -5.332 14.121 1.00 84.50 105 ASP A C 1
ATOM 833 O O . ASP A 1 105 ? 7.389 -5.731 15.269 1.00 84.50 105 ASP A O 1
ATOM 837 N N . SER A 1 106 ? 6.595 -4.227 13.835 1.00 88.94 106 SER A N 1
ATOM 838 C CA . SER A 1 106 ? 5.943 -3.385 14.853 1.00 88.94 106 SER A CA 1
ATOM 839 C C . SER A 1 106 ? 4.413 -3.469 14.846 1.00 88.94 106 SER A C 1
ATOM 841 O O . SER A 1 106 ? 3.769 -2.931 15.749 1.00 88.94 106 SER A O 1
ATOM 843 N N . VAL A 1 107 ? 3.813 -4.189 13.890 1.00 87.88 107 VAL A N 1
ATOM 844 C CA . VAL A 1 107 ? 2.350 -4.347 13.760 1.00 87.88 107 VAL A CA 1
ATOM 845 C C . VAL A 1 107 ? 1.702 -4.825 15.052 1.00 87.88 107 VAL A C 1
ATOM 847 O O . VAL A 1 107 ? 0.687 -4.268 15.461 1.00 87.88 107 VAL A O 1
ATOM 850 N N . TYR A 1 108 ? 2.287 -5.815 15.730 1.00 85.38 108 TYR A N 1
ATOM 851 C CA . TYR A 1 108 ? 1.692 -6.407 16.932 1.00 85.38 108 TYR A CA 1
ATOM 852 C C . TYR A 1 108 ? 1.421 -5.376 18.045 1.00 85.38 108 TYR A C 1
ATOM 854 O O . TYR A 1 108 ? 0.452 -5.524 18.788 1.00 85.38 108 TYR A O 1
ATOM 862 N N . LYS A 1 109 ? 2.226 -4.306 18.128 1.00 88.94 109 LYS A N 1
ATOM 863 C CA . LYS A 1 109 ? 2.032 -3.209 19.089 1.00 88.94 109 LYS A CA 1
ATOM 864 C C . LYS A 1 109 ? 0.775 -2.401 18.780 1.00 88.94 109 LYS A C 1
ATOM 866 O O . LYS A 1 109 ? 0.052 -2.015 19.688 1.00 88.94 109 LYS A O 1
ATOM 871 N N . LEU A 1 110 ? 0.512 -2.171 17.495 1.00 91.44 110 LEU A N 1
ATOM 872 C CA . LEU A 1 110 ? -0.629 -1.398 17.018 1.00 91.44 110 LEU A CA 1
ATOM 873 C C . LEU A 1 110 ? -1.947 -2.163 17.176 1.00 91.44 110 LEU A C 1
ATOM 875 O O . LEU A 1 110 ? -2.946 -1.591 17.607 1.00 91.44 110 LEU A O 1
ATOM 879 N N . ILE A 1 111 ? -1.962 -3.456 16.836 1.00 88.69 111 ILE A N 1
ATOM 880 C CA . ILE A 1 111 ? -3.198 -4.258 16.816 1.00 88.69 111 ILE A CA 1
ATOM 881 C C . ILE A 1 111 ? -3.891 -4.291 18.183 1.00 88.69 111 ILE A C 1
ATOM 883 O O . ILE A 1 111 ? -5.125 -4.259 18.240 1.00 88.69 111 ILE A O 1
ATOM 887 N N . GLY A 1 112 ? -3.111 -4.321 19.268 1.00 86.88 112 GLY A N 1
ATOM 888 C CA . GLY A 1 112 ? -3.625 -4.278 20.639 1.00 86.88 112 GLY A CA 1
ATOM 889 C C . GLY A 1 112 ? -4.299 -2.952 21.007 1.00 86.88 112 GLY A C 1
ATOM 890 O O . GLY A 1 112 ? -5.250 -2.950 21.785 1.00 86.88 112 GLY A O 1
ATOM 891 N N . CYS A 1 113 ? -3.872 -1.838 20.408 1.00 92.69 113 CYS A N 1
ATOM 892 C CA . CYS A 1 113 ? -4.433 -0.509 20.665 1.00 92.69 113 CYS A CA 1
ATOM 893 C C . CYS A 1 113 ? -5.759 -0.266 19.915 1.00 92.69 113 CYS A C 1
ATOM 895 O O . CYS A 1 113 ? -6.568 0.568 20.327 1.00 92.69 113 CYS A O 1
ATOM 897 N N . ILE A 1 114 ? -6.024 -0.999 18.826 1.00 92.81 114 ILE A N 1
ATOM 898 C CA . ILE A 1 114 ? -7.235 -0.824 18.010 1.00 92.81 114 ILE A CA 1
ATOM 899 C C . ILE A 1 114 ? -8.375 -1.705 18.535 1.00 92.81 114 ILE A C 1
ATOM 901 O O . ILE A 1 114 ? -8.457 -2.906 18.250 1.00 92.81 114 ILE A O 1
ATOM 905 N N . LYS A 1 115 ? -9.304 -1.074 19.264 1.00 88.00 115 LYS A N 1
ATOM 906 C CA . LYS A 1 115 ? -10.492 -1.732 19.838 1.00 88.00 115 LYS A CA 1
ATOM 907 C C . LYS A 1 115 ? -11.519 -2.137 18.777 1.00 88.00 115 LYS A C 1
ATOM 909 O O . LYS A 1 115 ? -11.891 -3.303 18.702 1.00 88.00 115 LYS A O 1
ATOM 914 N N . TYR A 1 116 ? -11.955 -1.185 17.951 1.00 90.50 116 TYR A N 1
ATOM 915 C CA . TYR A 1 116 ? -12.969 -1.398 16.914 1.00 90.50 116 TYR A CA 1
ATOM 916 C C . TYR A 1 116 ? -12.304 -1.459 15.542 1.00 90.50 116 TYR A C 1
ATOM 918 O O . TYR A 1 116 ? -11.772 -0.459 15.067 1.00 90.50 116 TYR A O 1
ATOM 926 N N . LYS A 1 117 ? -12.314 -2.646 14.930 1.00 92.94 117 LYS A N 1
ATOM 927 C CA . LYS A 1 117 ? -11.603 -2.938 13.675 1.00 92.94 117 LYS A CA 1
ATOM 928 C C . LYS A 1 117 ? -12.486 -2.848 12.424 1.00 92.94 117 LYS A C 1
ATOM 930 O O . LYS A 1 117 ? -11.953 -2.899 11.325 1.00 92.94 117 LYS A O 1
ATOM 935 N N . SER A 1 118 ? -13.807 -2.709 12.578 1.00 91.94 118 SER A N 1
ATOM 936 C CA . SER A 1 118 ? -14.778 -2.769 11.473 1.00 91.94 118 SER A CA 1
ATOM 937 C C . SER A 1 118 ? -14.562 -1.708 10.395 1.00 91.94 118 SER A C 1
ATOM 939 O O . SER A 1 118 ? -14.736 -1.993 9.215 1.00 91.94 118 SER A O 1
ATOM 941 N N . ASP A 1 119 ? -14.147 -0.513 10.812 1.00 91.62 119 ASP A N 1
ATOM 942 C CA . ASP A 1 119 ? -14.089 0.673 9.948 1.00 91.62 119 ASP A CA 1
ATOM 943 C C . ASP A 1 119 ? -12.666 0.941 9.427 1.00 91.62 119 ASP A C 1
ATOM 945 O O . ASP A 1 119 ? -12.384 1.999 8.862 1.00 91.62 119 ASP A O 1
ATOM 949 N N . TRP A 1 120 ? -11.750 0.000 9.667 1.00 96.00 120 TRP A N 1
ATOM 950 C CA . TRP A 1 120 ? -10.354 0.091 9.261 1.00 96.00 120 TRP A CA 1
ATOM 951 C C . TRP A 1 120 ? -10.110 -0.680 7.970 1.00 96.00 120 TRP A C 1
ATOM 953 O O . TRP A 1 120 ? -10.523 -1.833 7.829 1.00 96.00 120 TRP A O 1
ATOM 963 N N . ARG A 1 121 ? -9.357 -0.059 7.063 1.00 96.44 121 ARG A N 1
ATOM 964 C CA . ARG A 1 121 ? -8.758 -0.710 5.900 1.00 96.44 121 ARG A CA 1
ATOM 965 C C . ARG A 1 121 ? -7.285 -0.981 6.188 1.00 96.44 121 ARG A C 1
ATOM 967 O O . ARG A 1 121 ? -6.533 -0.081 6.562 1.00 96.44 121 ARG A O 1
ATOM 974 N N . VAL A 1 122 ? -6.863 -2.228 6.022 1.00 95.94 122 VAL A N 1
ATOM 975 C CA . VAL A 1 122 ? -5.459 -2.625 6.179 1.00 95.94 122 VAL A CA 1
ATOM 976 C C . VAL A 1 122 ? -4.857 -2.870 4.807 1.00 95.94 122 VAL A C 1
ATOM 978 O O . VAL A 1 122 ? -5.393 -3.642 4.022 1.00 95.94 122 VAL A O 1
ATOM 981 N N . VAL A 1 123 ? -3.723 -2.245 4.520 1.00 95.75 123 VAL A N 1
ATOM 982 C CA . VAL A 1 123 ? -2.940 -2.476 3.308 1.00 95.75 123 VAL A CA 1
ATOM 983 C C . VAL A 1 123 ? -1.652 -3.178 3.698 1.00 95.75 123 VAL A C 1
ATOM 985 O O . VAL A 1 123 ? -0.825 -2.623 4.415 1.00 95.75 123 VAL A O 1
ATOM 988 N N . VAL A 1 124 ? -1.471 -4.400 3.217 1.00 93.56 124 VAL A N 1
ATOM 989 C CA . VAL A 1 124 ? -0.242 -5.178 3.377 1.00 93.56 124 VAL A CA 1
ATOM 990 C C . VAL A 1 124 ? 0.595 -4.983 2.117 1.00 93.56 124 VAL A C 1
ATOM 992 O O . VAL A 1 124 ? 0.398 -5.687 1.130 1.00 93.56 124 VAL A O 1
ATOM 995 N N . ASP A 1 125 ? 1.477 -3.984 2.113 1.00 92.50 125 ASP A N 1
ATOM 996 C CA . ASP A 1 125 ? 2.330 -3.657 0.962 1.00 92.50 125 ASP A CA 1
ATOM 997 C C . ASP A 1 125 ? 3.544 -4.582 0.886 1.00 92.50 125 ASP A C 1
ATOM 999 O O . ASP A 1 125 ? 4.035 -5.062 1.908 1.00 92.50 125 ASP A O 1
ATOM 1003 N N . GLU A 1 126 ? 4.033 -4.816 -0.332 1.00 88.81 126 GLU A N 1
ATOM 1004 C CA . GLU A 1 126 ? 5.078 -5.803 -0.644 1.00 88.81 126 GLU A CA 1
ATOM 1005 C C . GLU A 1 126 ? 4.760 -7.194 -0.065 1.00 88.81 126 GLU A C 1
ATOM 1007 O O . GLU A 1 126 ? 5.632 -7.893 0.454 1.00 88.81 126 GLU A O 1
ATOM 1012 N N . PHE A 1 127 ? 3.493 -7.608 -0.163 1.00 86.62 127 PHE A N 1
ATOM 1013 C CA . PHE A 1 127 ? 2.977 -8.844 0.430 1.00 86.62 127 PHE A CA 1
ATOM 1014 C C . PHE A 1 127 ? 3.785 -10.102 0.054 1.00 86.62 127 PHE A C 1
ATOM 1016 O O . PHE A 1 127 ? 3.915 -11.022 0.859 1.00 86.62 127 PHE A O 1
ATOM 1023 N N . GLN A 1 128 ? 4.402 -10.143 -1.129 1.00 84.19 128 GLN A N 1
ATOM 1024 C CA . GLN A 1 128 ? 5.265 -11.253 -1.536 1.00 84.19 128 GLN A CA 1
ATOM 1025 C C . GLN A 1 128 ? 6.445 -11.500 -0.579 1.00 84.19 128 GLN A C 1
ATOM 1027 O O . GLN A 1 128 ? 6.963 -12.613 -0.536 1.00 84.19 128 GLN A O 1
ATOM 1032 N N . CYS A 1 129 ? 6.858 -10.503 0.212 1.00 81.94 129 CYS A N 1
ATOM 1033 C CA . CYS A 1 129 ? 7.869 -10.673 1.255 1.00 81.94 129 CYS A CA 1
ATOM 1034 C C . CYS A 1 129 ? 7.410 -11.622 2.373 1.00 81.94 129 CYS A C 1
ATOM 1036 O O . CYS A 1 129 ? 8.257 -12.261 2.977 1.00 81.94 129 CYS A O 1
ATOM 1038 N N . LEU A 1 130 ? 6.100 -11.774 2.604 1.00 77.44 130 LEU A N 1
ATOM 1039 C CA . LEU A 1 130 ? 5.546 -12.782 3.522 1.00 77.44 130 LEU A CA 1
ATOM 1040 C C . LEU A 1 130 ? 5.511 -14.195 2.914 1.00 77.44 130 LEU A C 1
ATOM 1042 O O . LEU A 1 130 ? 5.165 -15.156 3.595 1.00 77.44 130 LEU A O 1
ATOM 1046 N N . LEU A 1 131 ? 5.782 -14.326 1.611 1.00 73.88 131 LEU A N 1
ATOM 1047 C CA . LEU A 1 131 ? 5.746 -15.602 0.888 1.00 73.88 131 LEU A CA 1
ATOM 1048 C C . LEU A 1 131 ? 7.146 -16.159 0.599 1.00 73.88 131 LEU A C 1
ATOM 1050 O O . LEU A 1 131 ? 7.296 -17.357 0.347 1.00 73.88 131 LEU A O 1
ATOM 1054 N N . ALA A 1 132 ? 8.164 -15.300 0.602 1.00 61.16 132 ALA A N 1
ATOM 1055 C CA . ALA A 1 132 ? 9.531 -15.636 0.232 1.00 61.16 132 ALA A CA 1
ATOM 1056 C C . ALA A 1 132 ? 10.317 -16.219 1.422 1.00 61.16 132 ALA A C 1
ATOM 1058 O O . ALA A 1 132 ? 11.054 -15.489 2.060 1.00 61.16 132 ALA A O 1
ATOM 1059 N N . ASP A 1 133 ? 10.103 -17.511 1.712 1.00 51.81 133 ASP A N 1
ATOM 1060 C CA . ASP A 1 133 ? 11.006 -18.468 2.410 1.00 51.81 133 ASP A CA 1
ATOM 1061 C C . ASP A 1 133 ? 10.225 -19.759 2.767 1.00 51.81 133 ASP A C 1
ATOM 1063 O O . ASP A 1 133 ? 10.253 -20.291 3.879 1.00 51.81 133 ASP A O 1
ATOM 1067 N N . SER A 1 134 ? 9.452 -20.273 1.798 1.00 51.31 134 SER A N 1
ATOM 1068 C CA . SER A 1 134 ? 8.386 -21.273 1.983 1.00 51.31 134 SER A CA 1
ATOM 1069 C C . SER A 1 134 ? 8.845 -22.714 2.286 1.00 51.31 134 SER A C 1
ATOM 1071 O O . SER A 1 134 ? 8.423 -23.664 1.625 1.00 51.31 134 SER A O 1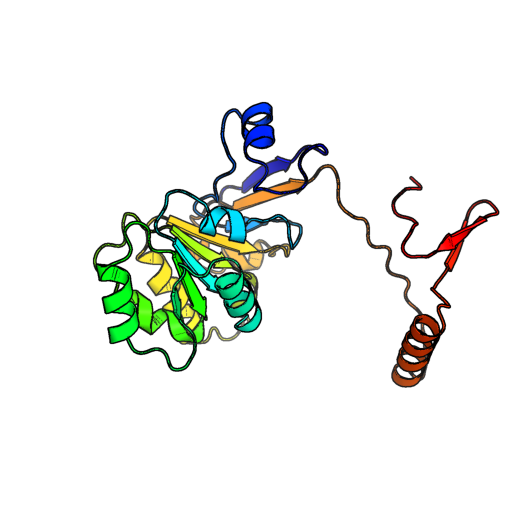
ATOM 1073 N N . SER A 1 135 ? 9.656 -22.892 3.324 1.00 46.66 135 SER A N 1
ATOM 1074 C CA . SER A 1 135 ? 9.711 -24.132 4.111 1.00 46.66 135 SER A CA 1
ATOM 1075 C C . SER A 1 135 ? 9.512 -23.894 5.611 1.00 46.66 135 SER A C 1
ATOM 1077 O O . SER A 1 135 ? 9.087 -24.814 6.302 1.00 46.66 135 SER A O 1
ATOM 1079 N N . PHE A 1 136 ? 9.728 -22.672 6.108 1.00 46.47 136 PHE A N 1
ATOM 1080 C CA . PHE A 1 136 ? 9.438 -22.288 7.489 1.00 46.47 136 PHE A CA 1
ATOM 1081 C C . PHE A 1 136 ? 8.880 -20.871 7.499 1.00 46.47 136 PHE A C 1
ATOM 1083 O O . PHE A 1 136 ? 9.621 -19.912 7.327 1.00 46.47 136 PHE A O 1
ATOM 1090 N N . LYS A 1 137 ? 7.569 -20.741 7.711 1.00 59.44 137 LYS A N 1
ATOM 1091 C CA . LYS A 1 137 ? 6.995 -19.438 8.049 1.00 59.44 137 LYS A CA 1
ATOM 1092 C C . LYS A 1 137 ? 7.463 -19.083 9.449 1.00 59.44 137 LYS A C 1
ATOM 1094 O O . LYS A 1 137 ? 7.311 -19.904 10.359 1.00 59.44 137 LYS A O 1
ATOM 1099 N N . SER A 1 138 ? 8.027 -17.896 9.628 1.00 60.06 138 SER A N 1
ATOM 1100 C CA . SER A 1 138 ? 8.325 -17.421 10.975 1.00 60.06 138 SER A CA 1
ATOM 1101 C C . SER A 1 138 ? 7.016 -17.290 11.770 1.00 60.06 138 SER A C 1
ATOM 1103 O O . SER A 1 138 ? 5.959 -16.978 11.217 1.00 60.06 138 SER A O 1
ATOM 1105 N N . GLU A 1 139 ? 7.057 -17.537 13.081 1.00 64.06 139 GLU A N 1
ATOM 1106 C CA . GLU A 1 139 ? 5.904 -17.351 13.981 1.00 64.06 139 GLU A CA 1
ATOM 1107 C C . GLU A 1 139 ? 5.316 -15.929 13.852 1.00 64.06 139 GLU A C 1
ATOM 1109 O O . GLU A 1 139 ? 4.106 -15.725 13.917 1.00 64.06 139 GLU A O 1
ATOM 1114 N N . ILE A 1 140 ? 6.180 -14.956 13.547 1.00 63.97 140 ILE A N 1
ATOM 1115 C CA . ILE A 1 140 ? 5.849 -13.549 13.304 1.00 63.97 140 ILE A CA 1
ATOM 1116 C C . ILE A 1 140 ? 4.966 -13.373 12.058 1.00 63.97 140 ILE A C 1
ATOM 1118 O O . ILE A 1 140 ? 3.973 -12.651 12.121 1.00 63.97 140 ILE A O 1
ATOM 1122 N N . GLU A 1 141 ? 5.280 -14.030 10.937 1.00 68.50 141 GLU A N 1
ATOM 1123 C CA . GLU A 1 141 ? 4.471 -13.957 9.708 1.00 68.50 141 GLU A CA 1
ATOM 1124 C C . GLU A 1 141 ? 3.088 -14.579 9.900 1.00 68.50 141 GLU A C 1
ATOM 1126 O O . GLU A 1 141 ? 2.089 -14.023 9.441 1.00 68.50 141 GLU A O 1
ATOM 1131 N N . LEU A 1 142 ? 3.014 -15.717 10.598 1.00 69.56 142 LEU A N 1
ATOM 1132 C CA . LEU A 1 142 ? 1.739 -16.356 10.930 1.00 69.56 142 LEU A CA 1
ATOM 1133 C C . LEU A 1 142 ? 0.898 -15.453 11.831 1.00 69.56 142 LEU A C 1
ATOM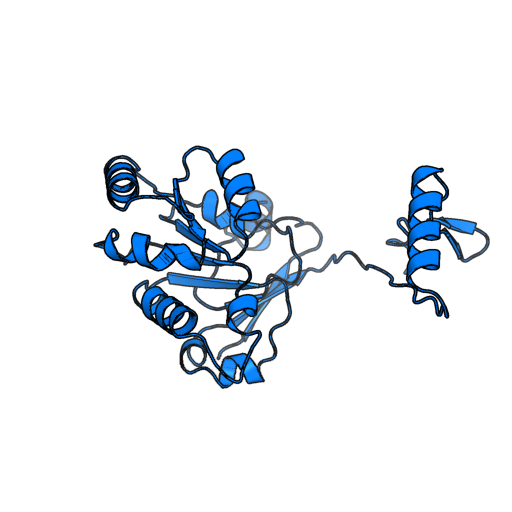 1135 O O . LEU A 1 142 ? -0.262 -15.195 11.515 1.00 69.56 142 LEU A O 1
ATOM 1139 N N . HIS A 1 143 ? 1.498 -14.885 12.877 1.00 73.00 143 HIS A N 1
ATOM 1140 C CA . HIS A 1 143 ? 0.816 -13.919 13.732 1.00 73.00 143 HIS A CA 1
ATOM 1141 C C . HIS A 1 143 ? 0.379 -12.666 12.982 1.00 73.00 143 HIS A C 1
ATOM 1143 O O . HIS A 1 143 ? -0.705 -12.156 13.247 1.00 73.00 143 HIS A O 1
ATOM 1149 N N . PHE A 1 144 ? 1.176 -12.157 12.043 1.00 77.50 144 PHE A N 1
ATOM 1150 C CA . PHE A 1 144 ? 0.774 -11.030 11.208 1.00 77.50 144 PHE A CA 1
ATOM 1151 C C . PHE A 1 144 ? -0.461 -11.376 10.366 1.00 77.50 144 PHE A C 1
ATOM 1153 O O . PHE A 1 144 ? -1.432 -10.616 10.357 1.00 77.50 144 PHE A O 1
ATOM 1160 N N . LEU A 1 145 ? -0.456 -12.537 9.703 1.00 76.69 145 LEU A N 1
ATOM 1161 C CA . LEU A 1 145 ? -1.597 -13.001 8.914 1.00 76.69 145 LEU A CA 1
ATOM 1162 C C . LEU A 1 145 ? -2.836 -13.201 9.793 1.00 76.69 145 LEU A C 1
ATOM 1164 O O . LEU A 1 145 ? -3.913 -12.734 9.429 1.00 76.69 145 LEU A O 1
ATOM 1168 N N . ASP A 1 146 ? -2.704 -13.809 10.967 1.00 76.62 146 ASP A N 1
ATOM 1169 C CA . ASP A 1 146 ? -3.824 -13.998 11.894 1.00 76.62 146 ASP A CA 1
ATOM 1170 C C . ASP A 1 146 ? -4.350 -12.668 12.443 1.00 76.62 146 ASP A C 1
ATOM 1172 O O . ASP A 1 146 ? -5.560 -12.440 12.470 1.00 76.62 146 ASP A O 1
ATOM 1176 N N . ASN A 1 147 ? -3.460 -11.738 12.787 1.00 77.56 147 ASN A N 1
ATOM 1177 C CA . ASN A 1 147 ? -3.837 -10.391 13.199 1.00 77.56 147 ASN A CA 1
ATOM 1178 C C . ASN A 1 147 ? -4.573 -9.647 12.083 1.00 77.56 147 ASN A C 1
ATOM 1180 O O . ASN A 1 147 ? -5.562 -8.967 12.355 1.00 77.56 147 ASN A O 1
ATOM 1184 N N . SER A 1 148 ? -4.147 -9.798 10.827 1.00 77.44 148 SER A N 1
ATOM 1185 C CA . SER A 1 148 ? -4.834 -9.174 9.694 1.00 77.44 148 SER A CA 1
ATOM 1186 C C . SER A 1 148 ? -6.266 -9.697 9.520 1.00 77.44 148 SER A C 1
ATOM 1188 O O . SER A 1 148 ? -7.150 -8.902 9.221 1.00 77.44 148 SER A O 1
ATOM 1190 N N . ARG A 1 149 ? -6.552 -10.974 9.843 1.00 76.06 149 ARG A N 1
ATOM 1191 C CA . ARG A 1 149 ? -7.925 -11.534 9.800 1.00 76.06 149 ARG A CA 1
ATOM 1192 C C . ARG A 1 149 ? -8.899 -10.849 10.751 1.00 76.06 149 ARG A C 1
ATOM 1194 O O . ARG A 1 149 ? -10.106 -10.946 10.559 1.00 76.06 149 ARG A O 1
ATOM 1201 N N . SER A 1 150 ? -8.397 -10.187 11.792 1.00 85.12 150 SER A N 1
ATOM 1202 C CA . SER A 1 150 ? -9.256 -9.447 12.718 1.00 85.12 150 SER A CA 1
ATOM 1203 C C . SER A 1 150 ? -9.845 -8.169 12.104 1.00 85.12 150 SER A C 1
ATOM 1205 O O . SER A 1 150 ? -10.754 -7.578 12.688 1.00 85.12 150 SER A O 1
ATOM 1207 N N . PHE A 1 151 ? -9.358 -7.757 10.929 1.00 92.19 151 PHE A N 1
ATOM 1208 C CA . PHE A 1 151 ? -9.893 -6.651 10.143 1.00 92.19 151 PHE A CA 1
ATOM 1209 C C . PHE A 1 151 ? -10.746 -7.196 8.993 1.00 92.19 151 PHE A C 1
ATOM 1211 O O . PHE A 1 151 ? -10.300 -8.089 8.273 1.00 92.19 151 PHE A O 1
ATOM 1218 N N . PRO A 1 152 ? -11.960 -6.665 8.773 1.00 92.38 152 PRO A N 1
ATOM 1219 C CA . PRO A 1 152 ? -12.833 -7.154 7.709 1.00 92.38 152 PRO A CA 1
ATOM 1220 C C . PRO A 1 152 ? -12.380 -6.723 6.309 1.00 92.38 152 PRO A C 1
ATOM 1222 O O . PRO A 1 152 ? -12.807 -7.332 5.328 1.00 92.38 152 PRO A O 1
ATOM 1225 N N . TYR A 1 153 ? -11.552 -5.677 6.203 1.00 95.31 153 TYR A N 1
ATOM 1226 C CA . TYR A 1 153 ? -11.093 -5.120 4.933 1.00 95.31 153 TYR A CA 1
ATOM 1227 C C . TYR A 1 153 ? -9.565 -5.093 4.872 1.00 95.31 153 TYR A C 1
ATOM 1229 O O . TYR A 1 153 ? -8.921 -4.229 5.472 1.00 95.31 153 TYR A O 1
ATOM 1237 N N . VAL A 1 154 ? -8.984 -6.036 4.128 1.00 94.69 154 VAL A N 1
ATOM 1238 C CA . VAL A 1 154 ? -7.532 -6.185 3.992 1.00 94.69 154 VAL A CA 1
ATOM 1239 C C . VAL A 1 154 ? -7.158 -6.286 2.518 1.00 94.69 154 VAL A C 1
ATOM 1241 O O . VAL A 1 154 ? -7.627 -7.172 1.808 1.00 94.69 154 VAL A O 1
ATOM 1244 N N . THR A 1 155 ? -6.280 -5.399 2.060 1.00 95.56 155 THR A N 1
ATOM 1245 C CA . THR A 1 155 ? -5.690 -5.437 0.722 1.00 95.56 155 THR A CA 1
ATOM 1246 C C . THR A 1 155 ? -4.251 -5.939 0.806 1.00 95.56 155 THR A C 1
ATOM 1248 O O . THR A 1 155 ? -3.376 -5.242 1.318 1.00 95.56 155 THR A O 1
ATOM 1251 N N . PHE A 1 156 ? -3.974 -7.120 0.259 1.00 93.69 156 PHE A N 1
ATOM 1252 C CA . PHE A 1 156 ? -2.616 -7.639 0.087 1.00 93.69 156 PHE A CA 1
ATOM 1253 C C . PHE A 1 156 ? -2.043 -7.151 -1.238 1.00 93.69 156 PHE A C 1
ATOM 1255 O O . PHE A 1 156 ? -2.424 -7.630 -2.305 1.00 93.69 156 PHE A O 1
ATOM 1262 N N . LEU A 1 157 ? -1.148 -6.172 -1.175 1.00 93.56 157 LEU A N 1
ATOM 1263 C CA . LEU A 1 157 ? -0.666 -5.426 -2.327 1.00 93.56 157 LEU A CA 1
ATOM 1264 C C . LEU A 1 157 ? 0.716 -5.923 -2.769 1.00 93.56 157 LEU A C 1
ATOM 1266 O O . LEU A 1 157 ? 1.651 -5.999 -1.973 1.00 93.56 157 LEU A O 1
ATOM 1270 N N . SER A 1 158 ? 0.872 -6.202 -4.062 1.00 90.81 158 SER A N 1
ATOM 1271 C CA . SER A 1 158 ? 2.160 -6.573 -4.657 1.00 90.81 158 SER A CA 1
ATOM 1272 C C . SER A 1 158 ? 2.282 -6.048 -6.081 1.00 90.81 158 SER A C 1
ATOM 1274 O O . SER A 1 158 ? 1.314 -6.086 -6.830 1.00 90.81 158 SER A O 1
ATOM 1276 N N . ALA A 1 159 ? 3.462 -5.560 -6.475 1.00 84.62 159 ALA A N 1
ATOM 1277 C CA . ALA A 1 159 ? 3.771 -5.314 -7.891 1.00 84.62 159 ALA A CA 1
ATOM 1278 C C . ALA A 1 159 ? 4.315 -6.567 -8.592 1.00 84.62 159 ALA A C 1
ATOM 1280 O O . ALA A 1 159 ? 4.440 -6.590 -9.810 1.00 84.62 159 ALA A O 1
ATOM 1281 N N . THR A 1 160 ? 4.688 -7.600 -7.836 1.00 80.38 160 THR A N 1
ATOM 1282 C CA . THR A 1 160 ? 5.268 -8.813 -8.408 1.00 80.38 160 THR A CA 1
ATOM 1283 C C . THR A 1 160 ? 4.176 -9.841 -8.688 1.00 80.38 160 THR A C 1
ATOM 1285 O O . THR A 1 160 ? 3.326 -10.062 -7.822 1.00 80.38 160 THR A O 1
ATOM 1288 N N . PRO A 1 161 ? 4.212 -10.537 -9.837 1.00 73.31 161 PRO A N 1
ATOM 1289 C CA . PRO A 1 161 ? 3.367 -11.701 -10.054 1.00 73.31 161 PRO A CA 1
ATOM 1290 C C . PRO A 1 161 ? 3.631 -12.765 -8.980 1.00 73.31 161 PRO A C 1
ATOM 1292 O O . PRO A 1 161 ? 4.735 -13.298 -8.874 1.00 73.31 161 PRO A O 1
ATOM 1295 N N . ILE A 1 162 ? 2.611 -13.082 -8.185 1.00 74.62 162 ILE A N 1
ATOM 1296 C CA . ILE A 1 162 ? 2.658 -14.165 -7.199 1.00 74.62 162 ILE A CA 1
ATOM 1297 C C . ILE A 1 162 ? 2.128 -15.429 -7.873 1.00 74.62 162 ILE A C 1
ATOM 1299 O O . ILE A 1 162 ? 1.030 -15.415 -8.424 1.00 74.62 162 ILE A O 1
ATOM 1303 N N . LEU A 1 163 ? 2.898 -16.523 -7.847 1.00 69.75 163 LEU A N 1
ATOM 1304 C CA . LEU A 1 163 ? 2.446 -17.785 -8.439 1.00 69.75 163 LEU A CA 1
ATOM 1305 C C . LEU A 1 163 ? 1.248 -18.339 -7.661 1.00 69.75 163 LEU A C 1
ATOM 1307 O O . LEU A 1 163 ? 1.332 -18.514 -6.445 1.00 69.75 163 LEU A O 1
ATOM 1311 N N . ASP A 1 164 ? 0.191 -18.711 -8.384 1.00 75.88 164 ASP A N 1
ATOM 1312 C CA . ASP A 1 164 ? -1.055 -19.257 -7.825 1.00 75.88 164 ASP A CA 1
ATOM 1313 C C . ASP A 1 164 ? -0.815 -20.391 -6.833 1.00 75.88 164 ASP A C 1
ATOM 1315 O O . ASP A 1 164 ? -1.404 -20.405 -5.757 1.00 75.88 164 ASP A O 1
ATOM 1319 N N . LYS A 1 165 ? 0.141 -21.277 -7.140 1.00 71.44 165 LYS A N 1
ATOM 1320 C CA . LYS A 1 165 ? 0.510 -22.401 -6.271 1.00 71.44 165 LYS A CA 1
ATOM 1321 C C . LYS A 1 165 ? 0.884 -21.971 -4.847 1.00 71.44 165 LYS A C 1
ATOM 1323 O O . LYS A 1 165 ? 0.643 -22.731 -3.919 1.00 71.44 165 LYS A O 1
ATOM 1328 N N . TYR A 1 166 ? 1.485 -20.790 -4.660 1.00 75.25 166 TYR A N 1
ATOM 1329 C CA . TYR A 1 166 ? 1.847 -20.294 -3.328 1.00 75.25 166 TYR A CA 1
ATOM 1330 C C . TYR A 1 166 ? 0.629 -19.752 -2.585 1.00 75.25 166 TYR A C 1
ATOM 1332 O O . TYR A 1 166 ? 0.509 -19.960 -1.383 1.00 75.25 166 TYR A O 1
ATOM 1340 N N . LEU A 1 167 ? -0.286 -19.096 -3.297 1.00 79.19 167 LEU A N 1
ATOM 1341 C CA . LEU A 1 167 ? -1.521 -18.572 -2.717 1.00 79.19 167 LEU A CA 1
ATOM 1342 C C . LEU A 1 167 ? -2.464 -19.712 -2.319 1.00 79.19 167 LEU A C 1
ATOM 1344 O O . LEU A 1 167 ? -2.986 -19.725 -1.210 1.00 79.19 167 LEU A O 1
ATOM 1348 N N . GLU A 1 168 ? -2.621 -20.713 -3.184 1.00 75.38 168 GLU A N 1
ATOM 1349 C CA . GLU A 1 168 ? -3.491 -21.873 -2.956 1.00 75.38 168 GLU A CA 1
ATOM 1350 C C . GLU A 1 168 ? -3.018 -22.775 -1.809 1.00 75.38 168 GLU A C 1
ATOM 1352 O O . GLU A 1 168 ? -3.835 -23.432 -1.164 1.00 75.38 168 GLU A O 1
ATOM 1357 N N . GLN A 1 169 ? -1.714 -22.807 -1.523 1.00 71.31 169 GLN A N 1
ATOM 1358 C CA . GLN A 1 169 ? -1.155 -23.590 -0.415 1.00 71.31 169 GLN A CA 1
ATOM 1359 C C . GLN A 1 169 ? -1.409 -22.967 0.959 1.00 71.31 169 GLN A C 1
ATOM 1361 O O . GLN A 1 169 ? -1.231 -23.634 1.977 1.00 71.31 169 GLN A O 1
ATOM 1366 N N . ILE A 1 170 ? -1.816 -21.700 1.015 1.00 75.25 170 ILE A N 1
ATOM 1367 C CA . ILE A 1 170 ? -2.016 -20.986 2.269 1.00 75.25 170 ILE A CA 1
ATOM 1368 C C . ILE A 1 170 ? -3.513 -20.805 2.481 1.00 75.25 170 ILE A C 1
ATOM 1370 O O . ILE A 1 170 ? -4.159 -20.028 1.784 1.00 75.25 170 ILE A O 1
ATOM 1374 N N . ASP A 1 171 ? -4.053 -21.475 3.500 1.00 75.56 171 ASP A N 1
ATOM 1375 C CA . ASP A 1 171 ? -5.486 -21.438 3.821 1.00 75.56 171 ASP A CA 1
ATOM 1376 C C . ASP A 1 171 ? -6.038 -20.015 3.975 1.00 75.56 171 ASP A C 1
ATOM 1378 O O . ASP A 1 171 ? -7.191 -19.762 3.652 1.00 75.56 171 ASP A O 1
ATOM 1382 N N . HIS A 1 172 ? -5.205 -19.061 4.402 1.00 75.94 172 HIS A N 1
ATOM 1383 C CA . HIS A 1 172 ? -5.568 -17.647 4.489 1.00 75.94 172 HIS A CA 1
ATOM 1384 C C . HIS A 1 172 ? -6.022 -17.028 3.158 1.00 75.94 172 HIS A C 1
ATOM 1386 O O . HIS A 1 172 ? -6.906 -16.179 3.179 1.00 75.94 172 HIS A O 1
ATOM 1392 N N . PHE A 1 173 ? -5.471 -17.444 2.017 1.00 81.94 173 PHE A N 1
ATOM 1393 C CA . PHE A 1 173 ? -5.751 -16.800 0.728 1.00 81.94 173 PHE A CA 1
ATOM 1394 C C . PHE A 1 173 ? -6.770 -17.550 -0.133 1.00 81.94 173 PHE A C 1
ATOM 1396 O O . PHE A 1 173 ? -7.229 -17.002 -1.134 1.00 81.94 173 PHE A O 1
ATOM 1403 N N . LYS A 1 174 ? -7.157 -18.779 0.236 1.00 78.88 174 LYS A N 1
ATOM 1404 C CA . LYS A 1 174 ? -8.023 -19.640 -0.593 1.00 78.88 174 LYS A CA 1
ATOM 1405 C C . LYS A 1 174 ? -9.360 -18.987 -0.957 1.00 78.88 174 LYS A C 1
ATOM 1407 O O . LYS A 1 174 ? -9.798 -19.092 -2.113 1.00 78.88 174 LYS A O 1
ATOM 1412 N N . ASP A 1 175 ? -9.944 -18.279 0.005 1.00 80.00 175 ASP A N 1
ATOM 1413 C CA . ASP A 1 175 ? -11.266 -17.651 -0.098 1.00 80.00 175 ASP A CA 1
ATOM 1414 C C . ASP A 1 175 ? -11.212 -16.159 -0.456 1.00 80.00 175 ASP A C 1
ATOM 1416 O O . ASP A 1 175 ? -12.250 -15.521 -0.621 1.00 80.00 175 ASP A O 1
ATOM 1420 N N . MET A 1 176 ? -10.015 -15.588 -0.616 1.00 87.94 176 MET A N 1
ATOM 1421 C CA . MET A 1 176 ? -9.870 -14.193 -1.026 1.00 87.94 176 MET A CA 1
ATOM 1422 C C . MET A 1 176 ? -10.101 -14.030 -2.531 1.00 87.94 176 MET A C 1
ATOM 1424 O O . MET A 1 176 ? -9.894 -14.949 -3.327 1.00 87.94 176 MET A O 1
ATOM 1428 N N . ASN A 1 177 ? -10.533 -12.836 -2.933 1.00 92.19 177 ASN A N 1
ATOM 1429 C CA . ASN A 1 177 ? -10.526 -12.440 -4.336 1.00 92.19 177 ASN A CA 1
ATOM 1430 C C . ASN A 1 177 ? -9.114 -12.001 -4.735 1.00 92.19 177 ASN A C 1
ATOM 1432 O O . ASN A 1 177 ? -8.382 -11.419 -3.933 1.00 92.19 177 ASN A O 1
ATOM 1436 N N . TYR A 1 178 ? -8.749 -12.269 -5.983 1.00 92.56 178 TYR A N 1
ATOM 1437 C CA . TYR A 1 178 ? -7.495 -11.838 -6.581 1.00 92.56 178 TYR A CA 1
ATOM 1438 C C . TYR A 1 178 ? -7.788 -10.858 -7.710 1.00 92.56 178 TYR A C 1
ATOM 1440 O O . TYR A 1 178 ? -8.491 -11.197 -8.661 1.00 92.56 178 TYR A O 1
ATOM 1448 N N . TYR A 1 179 ? -7.220 -9.668 -7.615 1.00 94.56 179 TYR A N 1
ATOM 1449 C CA . TYR A 1 179 ? -7.359 -8.587 -8.575 1.00 94.56 179 TYR A CA 1
ATOM 1450 C C . TYR A 1 179 ? -6.017 -8.354 -9.254 1.00 94.56 179 TYR A C 1
ATOM 1452 O O . TYR A 1 179 ? -4.987 -8.261 -8.586 1.00 94.56 179 TYR A O 1
ATOM 1460 N N . GLN A 1 180 ? -6.021 -8.235 -10.575 1.00 94.44 180 GLN A N 1
ATOM 1461 C CA . GLN A 1 180 ? -4.843 -7.871 -11.350 1.00 94.44 180 GLN A CA 1
ATOM 1462 C C . GLN A 1 180 ? -5.131 -6.607 -12.143 1.00 94.44 180 GLN A C 1
ATOM 1464 O O . GLN A 1 180 ? -6.068 -6.582 -12.940 1.00 94.44 180 GLN A O 1
ATOM 1469 N N . LEU A 1 181 ? -4.311 -5.581 -11.937 1.00 94.75 181 LEU A N 1
ATOM 1470 C CA . LEU A 1 181 ? -4.277 -4.441 -12.842 1.00 94.75 181 LEU A CA 1
ATOM 1471 C C . LEU A 1 181 ? -3.547 -4.861 -14.117 1.00 94.75 181 LEU A C 1
ATOM 1473 O O . LEU A 1 181 ? -2.487 -5.478 -14.035 1.00 94.75 181 LEU A O 1
ATOM 1477 N N . ASP A 1 182 ? -4.134 -4.550 -15.266 1.00 93.81 182 ASP A N 1
ATOM 1478 C CA . ASP A 1 182 ? -3.543 -4.770 -16.584 1.00 93.81 182 ASP A CA 1
ATOM 1479 C C . ASP A 1 182 ? -3.444 -3.426 -17.303 1.00 93.81 182 ASP A C 1
ATOM 1481 O O . ASP A 1 182 ? -4.432 -2.913 -17.830 1.00 93.81 182 ASP A O 1
ATOM 1485 N N . TRP A 1 183 ? -2.261 -2.820 -17.244 1.00 93.25 183 TRP A N 1
ATOM 1486 C CA . TRP A 1 183 ? -2.015 -1.484 -17.793 1.00 93.25 183 TRP A CA 1
ATOM 1487 C C . TRP A 1 183 ? -1.843 -1.539 -19.314 1.00 93.25 183 TRP A C 1
ATOM 1489 O O . TRP A 1 183 ? -1.015 -2.294 -19.812 1.00 93.25 183 TRP A O 1
ATOM 1499 N N . GLU A 1 184 ? -2.576 -0.738 -20.086 1.00 91.94 184 GLU A N 1
ATOM 1500 C CA . GLU A 1 184 ? -2.398 -0.714 -21.548 1.00 91.94 184 GLU A CA 1
ATOM 1501 C C . GLU A 1 184 ? -1.015 -0.190 -21.956 1.00 91.94 184 GLU A C 1
ATOM 1503 O O . GLU A 1 184 ? -0.387 -0.714 -22.882 1.00 91.94 184 GLU A O 1
ATOM 1508 N N . GLU A 1 185 ? -0.523 0.819 -21.239 1.00 84.00 185 GLU A N 1
ATOM 1509 C CA . GLU A 1 185 ? 0.820 1.358 -21.403 1.00 84.00 185 GLU A CA 1
ATOM 1510 C C . GLU A 1 185 ? 1.711 0.864 -20.258 1.00 84.00 185 GLU A C 1
ATOM 1512 O O . GLU A 1 185 ? 1.500 1.188 -19.090 1.00 84.00 185 GLU A O 1
ATOM 1517 N N . LYS A 1 186 ? 2.713 0.046 -20.599 1.00 77.81 186 LYS A N 1
ATOM 1518 C CA . LYS A 1 186 ? 3.743 -0.436 -19.671 1.00 77.81 186 LYS A CA 1
ATOM 1519 C C . LYS A 1 186 ? 5.100 -0.005 -20.201 1.00 77.81 186 LYS A C 1
ATOM 1521 O O . LYS A 1 186 ? 5.406 -0.249 -21.370 1.00 77.81 186 LYS A O 1
ATOM 1526 N N . ASP A 1 187 ? 5.929 0.569 -19.336 1.00 72.25 187 ASP A N 1
ATOM 1527 C CA . ASP A 1 187 ? 7.319 0.852 -19.677 1.00 72.25 187 ASP A CA 1
ATOM 1528 C C . ASP A 1 187 ? 8.058 -0.460 -19.969 1.00 72.25 187 ASP A C 1
ATOM 1530 O O . ASP A 1 187 ? 8.234 -1.321 -19.101 1.00 72.25 187 ASP A O 1
ATOM 1534 N N . ILE A 1 188 ? 8.501 -0.631 -21.215 1.00 69.69 188 ILE A N 1
ATOM 1535 C CA . ILE A 1 188 ? 9.258 -1.814 -21.623 1.00 69.69 188 ILE A CA 1
ATOM 1536 C C . ILE A 1 188 ? 10.737 -1.566 -21.332 1.00 69.69 188 ILE A C 1
ATOM 1538 O O . ILE A 1 188 ? 11.443 -0.918 -22.105 1.00 69.69 188 ILE A O 1
ATOM 1542 N N . VAL A 1 189 ? 11.233 -2.144 -20.238 1.00 67.62 189 VAL A N 1
ATOM 1543 C CA . VAL A 1 189 ? 12.671 -2.157 -19.943 1.00 67.62 189 VAL A CA 1
ATOM 1544 C C . VAL A 1 189 ? 13.347 -3.266 -20.750 1.00 67.62 189 VAL A C 1
ATOM 1546 O O . VAL A 1 189 ? 13.132 -4.456 -20.511 1.00 67.62 189 VAL A O 1
ATOM 1549 N N . ARG A 1 190 ? 14.202 -2.890 -21.708 1.00 70.56 190 ARG A N 1
ATOM 1550 C CA . ARG A 1 190 ? 15.042 -3.845 -22.448 1.00 70.56 190 ARG A CA 1
ATOM 1551 C C . ARG A 1 190 ? 16.318 -4.135 -21.662 1.00 70.56 190 ARG A C 1
ATOM 1553 O O . ARG A 1 190 ? 17.133 -3.246 -21.438 1.00 70.56 190 ARG A O 1
ATOM 1560 N N . VAL A 1 191 ? 16.510 -5.395 -21.274 1.00 70.06 191 VAL A N 1
ATOM 1561 C CA . VAL A 1 191 ? 17.712 -5.841 -20.556 1.00 70.06 191 VAL A CA 1
ATOM 1562 C C . VAL A 1 191 ? 18.719 -6.429 -21.536 1.00 70.06 191 VAL A C 1
ATOM 1564 O O . VAL A 1 191 ? 18.443 -7.434 -22.193 1.00 70.06 191 VAL A O 1
ATOM 1567 N N . TYR A 1 192 ? 19.914 -5.847 -21.575 1.00 73.62 192 TYR A N 1
ATOM 1568 C CA . TYR A 1 192 ? 21.042 -6.361 -22.346 1.00 73.62 192 TYR A CA 1
ATOM 1569 C C . TYR A 1 192 ? 21.967 -7.131 -21.412 1.00 73.62 192 TYR A C 1
ATOM 1571 O O . TYR A 1 192 ? 22.410 -6.620 -20.385 1.00 73.62 192 TYR A O 1
ATOM 1579 N N . ARG A 1 193 ? 22.209 -8.401 -21.739 1.00 76.25 193 ARG A N 1
ATOM 1580 C CA . ARG A 1 193 ? 23.073 -9.277 -20.945 1.00 76.25 193 ARG A CA 1
ATOM 1581 C C . ARG A 1 193 ? 24.459 -9.311 -21.565 1.00 76.25 193 ARG A C 1
ATOM 1583 O O . ARG A 1 193 ? 24.622 -9.845 -22.659 1.00 76.25 193 ARG A O 1
ATOM 1590 N N . GLU A 1 194 ? 25.451 -8.829 -20.831 1.00 77.00 194 GLU A N 1
ATOM 1591 C CA . GLU A 1 194 ? 26.855 -8.953 -21.212 1.00 77.00 194 GLU A CA 1
ATOM 1592 C C . GLU A 1 194 ? 27.529 -10.091 -20.446 1.00 77.00 194 GLU A C 1
ATOM 1594 O O . GLU A 1 194 ? 27.355 -10.254 -19.237 1.00 77.00 194 GLU A O 1
ATOM 1599 N N . ARG A 1 195 ? 28.303 -10.912 -21.161 1.00 84.50 195 ARG A N 1
ATOM 1600 C CA . ARG A 1 195 ? 29.111 -11.969 -20.547 1.00 84.50 195 ARG A CA 1
ATOM 1601 C C . ARG A 1 195 ? 30.502 -11.428 -20.265 1.00 84.50 195 ARG A C 1
ATOM 1603 O O . ARG A 1 195 ? 31.208 -11.030 -21.183 1.00 84.50 195 ARG A O 1
ATOM 1610 N N . THR A 1 196 ? 30.928 -11.514 -19.014 1.00 87.56 196 THR A N 1
ATOM 1611 C CA . THR A 1 196 ? 32.278 -11.138 -18.594 1.00 87.56 196 THR A CA 1
ATOM 1612 C C . THR A 1 196 ? 32.861 -12.200 -17.673 1.00 87.56 196 THR A C 1
ATOM 1614 O O . THR A 1 196 ? 32.144 -12.855 -16.919 1.00 87.56 196 THR A O 1
ATOM 1617 N N . LYS A 1 197 ? 34.183 -12.375 -17.736 1.00 91.12 197 LYS A N 1
ATOM 1618 C CA . LYS A 1 197 ? 34.933 -13.206 -16.783 1.00 91.12 197 LYS A CA 1
ATOM 1619 C C . LYS A 1 197 ? 35.245 -12.452 -15.484 1.00 91.12 197 LYS A C 1
ATOM 1621 O O . LYS A 1 197 ? 35.701 -13.067 -14.528 1.00 91.12 197 LYS A O 1
ATOM 1626 N N . ASN A 1 198 ? 35.015 -11.136 -15.453 1.00 92.56 198 ASN A N 1
ATOM 1627 C CA . ASN A 1 198 ? 35.258 -10.274 -14.301 1.00 92.56 198 ASN A CA 1
ATOM 1628 C C . ASN A 1 198 ? 34.081 -9.287 -14.114 1.00 92.56 198 ASN A C 1
ATOM 1630 O O . ASN A 1 198 ? 34.106 -8.184 -14.667 1.00 92.56 198 ASN A O 1
ATOM 1634 N N . PRO A 1 199 ? 33.026 -9.686 -13.376 1.00 89.94 199 PRO A N 1
ATOM 1635 C CA . PRO A 1 199 ? 31.799 -8.898 -13.234 1.00 89.94 199 PRO A CA 1
ATOM 1636 C C . PRO A 1 199 ? 31.996 -7.593 -12.458 1.00 89.94 199 PRO A C 1
ATOM 1638 O O . PRO A 1 199 ? 31.342 -6.603 -12.770 1.00 89.94 199 PRO A O 1
ATOM 1641 N N . ILE A 1 200 ? 32.917 -7.565 -11.491 1.00 92.56 200 ILE A N 1
ATOM 1642 C CA . ILE A 1 200 ? 33.196 -6.361 -10.696 1.00 92.56 200 ILE A CA 1
ATOM 1643 C C . ILE A 1 200 ? 33.809 -5.277 -11.585 1.00 92.56 200 ILE A C 1
ATOM 1645 O O . ILE A 1 200 ? 33.326 -4.148 -11.589 1.00 92.56 200 ILE A O 1
ATOM 1649 N N . ASN A 1 201 ? 34.829 -5.619 -12.379 1.00 91.50 201 ASN A N 1
ATOM 1650 C CA . ASN A 1 201 ? 35.451 -4.647 -13.280 1.00 91.50 201 ASN A CA 1
ATOM 1651 C C . ASN A 1 201 ? 34.464 -4.138 -14.334 1.00 91.50 201 ASN A C 1
ATOM 1653 O O . ASN A 1 201 ? 34.417 -2.935 -14.568 1.00 91.50 201 ASN A O 1
ATOM 1657 N N . ALA A 1 202 ? 33.635 -5.018 -14.902 1.00 87.00 202 ALA A N 1
ATOM 1658 C CA . ALA A 1 202 ? 32.599 -4.607 -15.849 1.00 87.00 202 ALA A CA 1
ATOM 1659 C C . ALA A 1 202 ? 31.596 -3.626 -15.213 1.00 87.00 202 ALA A C 1
ATOM 1661 O O . ALA A 1 202 ? 31.272 -2.600 -15.803 1.00 87.00 202 ALA A O 1
ATOM 1662 N N . ALA A 1 203 ? 31.155 -3.884 -13.976 1.00 88.00 203 ALA A N 1
ATOM 1663 C CA . ALA A 1 203 ? 30.278 -2.964 -13.252 1.00 88.00 203 ALA A CA 1
ATOM 1664 C C . ALA A 1 203 ? 30.949 -1.603 -12.988 1.00 88.00 203 ALA A C 1
ATOM 1666 O O . ALA A 1 203 ? 30.319 -0.561 -13.165 1.00 88.00 203 ALA A O 1
ATOM 1667 N N . LEU A 1 204 ? 32.233 -1.593 -12.611 1.00 91.25 204 LEU A N 1
ATOM 1668 C CA . LEU A 1 204 ? 32.998 -0.357 -12.418 1.00 91.25 204 LEU A CA 1
ATOM 1669 C C . LEU A 1 204 ? 33.143 0.442 -13.718 1.00 91.25 204 LEU A C 1
ATOM 1671 O O . LEU A 1 204 ? 33.052 1.669 -13.686 1.00 91.25 204 LEU A O 1
ATOM 1675 N N . GLU A 1 205 ? 33.353 -0.226 -14.851 1.00 87.69 205 GLU A N 1
ATOM 1676 C CA . GLU A 1 205 ? 33.396 0.430 -16.161 1.00 87.69 205 GLU A CA 1
ATOM 1677 C C . GLU A 1 205 ? 32.051 1.053 -16.524 1.00 87.69 205 GLU A C 1
ATOM 1679 O O . GLU A 1 205 ? 32.024 2.218 -16.915 1.00 87.69 205 GLU A O 1
ATOM 1684 N N . ILE A 1 206 ? 30.937 0.350 -16.289 1.00 86.44 206 ILE A N 1
ATOM 1685 C CA . ILE A 1 206 ? 29.589 0.905 -16.480 1.00 86.44 206 ILE A CA 1
ATOM 1686 C C . ILE A 1 206 ? 29.405 2.175 -15.640 1.00 86.44 206 ILE A C 1
ATOM 1688 O O . ILE A 1 206 ? 29.000 3.207 -16.170 1.00 86.44 206 ILE A O 1
ATOM 1692 N N . VAL A 1 207 ? 29.749 2.149 -14.348 1.00 88.50 207 VAL A N 1
ATOM 1693 C CA . VAL A 1 207 ? 29.635 3.335 -13.477 1.00 88.50 207 VAL A CA 1
ATOM 1694 C C . VAL A 1 207 ? 30.490 4.493 -13.996 1.00 88.50 207 VAL A C 1
ATOM 1696 O O . VAL A 1 207 ? 30.007 5.622 -14.082 1.00 88.50 207 VAL A O 1
ATOM 1699 N N . ARG A 1 208 ? 31.740 4.225 -14.394 1.00 90.94 208 ARG A N 1
ATOM 1700 C CA . ARG A 1 208 ? 32.639 5.243 -14.965 1.00 90.94 208 ARG A CA 1
ATOM 1701 C C . ARG A 1 208 ? 32.092 5.828 -16.262 1.00 90.94 208 ARG A C 1
ATOM 1703 O O . ARG A 1 208 ? 32.221 7.029 -16.481 1.00 90.94 208 ARG A O 1
ATOM 1710 N N . TYR A 1 209 ? 31.488 5.011 -17.120 1.00 88.56 209 TYR A N 1
ATOM 1711 C CA . TYR A 1 209 ? 30.846 5.488 -18.340 1.00 88.56 209 TYR A CA 1
ATOM 1712 C C . TYR A 1 209 ? 29.724 6.480 -18.021 1.00 88.56 209 TYR A C 1
ATOM 1714 O O . TYR A 1 209 ? 29.756 7.598 -18.531 1.00 88.56 209 TYR A O 1
ATOM 1722 N N . TYR A 1 210 ? 28.831 6.147 -17.083 1.00 85.56 210 TYR A N 1
ATOM 1723 C CA . TYR A 1 210 ? 27.769 7.057 -16.637 1.00 85.56 210 TYR A CA 1
ATOM 1724 C C . TYR A 1 210 ? 28.308 8.363 -16.037 1.00 85.56 210 TYR A C 1
ATOM 1726 O O . TYR A 1 210 ? 27.804 9.435 -16.366 1.00 85.56 210 TYR A O 1
ATOM 1734 N N . GLN A 1 211 ? 29.346 8.298 -15.197 1.00 89.69 211 GLN A N 1
ATOM 1735 C CA . GLN A 1 211 ? 29.975 9.490 -14.607 1.00 89.69 211 GLN A CA 1
ATOM 1736 C C . GLN A 1 211 ? 30.579 10.427 -15.660 1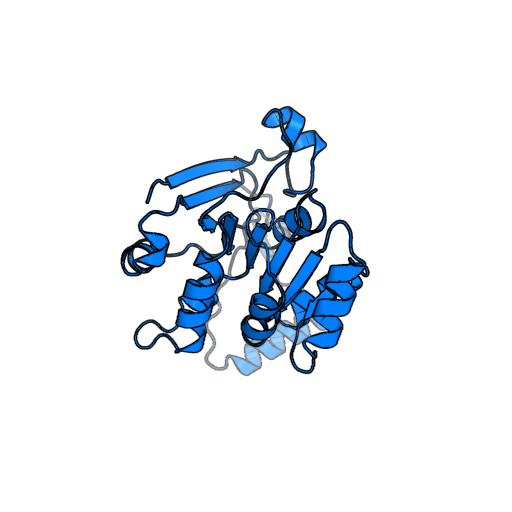.00 89.69 211 GLN A C 1
ATOM 1738 O O . GLN A 1 211 ? 30.573 11.641 -15.478 1.00 89.69 211 GLN A O 1
ATOM 1743 N N . ASN A 1 212 ? 31.066 9.869 -16.768 1.00 92.00 212 ASN A N 1
ATOM 1744 C CA . ASN A 1 212 ? 31.643 10.623 -17.878 1.00 92.00 212 ASN A CA 1
ATOM 1745 C C . ASN A 1 212 ? 30.604 11.048 -18.933 1.00 92.00 212 ASN A C 1
ATOM 1747 O O . ASN A 1 212 ? 30.990 11.535 -19.992 1.00 92.00 212 ASN A O 1
ATOM 1751 N N . GLY A 1 213 ? 29.304 10.836 -18.689 1.00 87.19 213 GLY A N 1
ATOM 1752 C CA . GLY A 1 213 ? 28.241 11.128 -19.661 1.00 87.19 213 GLY A CA 1
ATOM 1753 C C . GLY A 1 213 ? 28.215 10.183 -20.871 1.00 87.19 213 GLY A C 1
ATOM 1754 O O . GLY A 1 213 ? 27.510 10.441 -21.844 1.00 87.19 213 GLY A O 1
ATOM 1755 N N . ASN A 1 214 ? 28.969 9.083 -20.820 1.00 84.94 214 ASN A N 1
ATOM 1756 C CA . ASN A 1 214 ? 28.987 8.049 -21.847 1.00 84.94 214 ASN A CA 1
ATOM 1757 C C . ASN A 1 214 ? 27.883 7.040 -21.543 1.00 84.94 214 ASN A C 1
ATOM 1759 O O . ASN A 1 214 ? 28.083 6.063 -20.827 1.00 84.94 214 ASN A O 1
ATOM 1763 N N . TYR A 1 215 ? 26.687 7.289 -22.057 1.00 80.94 215 TYR A N 1
ATOM 1764 C CA . TYR A 1 215 ? 25.561 6.396 -21.819 1.00 80.94 215 TYR A CA 1
ATOM 1765 C C . TYR A 1 215 ? 25.571 5.215 -22.795 1.00 80.94 215 TYR A C 1
ATOM 1767 O O . TYR A 1 215 ? 25.952 5.375 -23.960 1.00 80.94 215 TYR A O 1
ATOM 1775 N N . PRO A 1 216 ? 25.120 4.028 -22.356 1.00 73.75 216 PRO A N 1
ATOM 1776 C CA . PRO A 1 216 ? 24.952 2.892 -23.247 1.00 73.75 216 PRO A CA 1
ATOM 1777 C C . PRO A 1 216 ? 24.035 3.263 -24.426 1.00 73.75 216 PRO A C 1
ATOM 1779 O O . PRO A 1 216 ? 22.993 3.895 -24.237 1.00 73.75 216 PRO A O 1
ATOM 1782 N N . SER A 1 217 ? 24.413 2.878 -25.643 1.00 72.62 217 SER A N 1
ATOM 1783 C CA . SER A 1 217 ? 23.648 3.140 -26.867 1.00 72.62 217 SER A CA 1
ATOM 1784 C C . SER A 1 217 ? 23.650 1.923 -27.784 1.00 72.62 217 SER A C 1
ATOM 1786 O O . SER A 1 217 ? 24.526 1.063 -27.693 1.00 72.62 217 SER A O 1
ATOM 1788 N N . VAL A 1 218 ? 22.649 1.828 -28.652 1.00 68.06 218 VAL A N 1
ATOM 1789 C CA . VAL A 1 218 ? 22.553 0.797 -29.687 1.00 68.06 218 VAL A CA 1
ATOM 1790 C C . VAL A 1 218 ? 22.227 1.436 -31.025 1.00 68.06 218 VAL A C 1
ATOM 1792 O O . VAL A 1 218 ? 21.520 2.439 -31.105 1.00 68.06 218 VAL A O 1
ATOM 1795 N N . TYR A 1 219 ? 22.755 0.838 -32.086 1.00 65.62 219 TYR A N 1
ATOM 1796 C CA . TYR A 1 219 ? 22.521 1.284 -33.449 1.00 65.62 219 TYR A CA 1
ATOM 1797 C C . TYR A 1 219 ? 21.312 0.544 -34.020 1.00 65.62 219 TYR A C 1
ATOM 1799 O O . TYR A 1 219 ? 21.338 -0.681 -34.153 1.00 65.62 219 TYR A O 1
ATOM 1807 N N . VAL A 1 220 ? 20.241 1.271 -34.326 1.00 66.81 220 VAL A N 1
ATOM 1808 C CA . VAL A 1 220 ? 18.999 0.714 -34.883 1.00 66.81 220 VAL A CA 1
ATOM 1809 C C . VAL A 1 220 ? 18.605 1.564 -36.087 1.00 66.81 220 VAL A C 1
ATOM 1811 O O . VAL A 1 220 ? 18.584 2.785 -35.993 1.00 66.81 220 VAL A O 1
ATOM 1814 N N . ASN A 1 221 ? 18.326 0.929 -37.231 1.00 61.44 221 ASN A N 1
ATOM 1815 C CA . ASN A 1 221 ? 17.876 1.586 -38.469 1.00 61.44 221 ASN A CA 1
ATOM 1816 C C . ASN A 1 221 ? 18.751 2.760 -38.967 1.00 61.44 221 ASN A C 1
ATOM 1818 O O . ASN A 1 221 ? 18.242 3.682 -39.593 1.00 61.44 221 ASN A O 1
ATOM 1822 N N . GLY A 1 222 ? 20.067 2.725 -38.730 1.00 67.62 222 GLY A N 1
ATOM 1823 C CA . GLY A 1 222 ? 20.976 3.792 -39.170 1.00 67.62 222 GLY A CA 1
ATOM 1824 C C . GLY A 1 222 ? 21.202 4.909 -38.144 1.00 67.62 222 GLY A C 1
ATOM 1825 O O . GLY A 1 222 ? 21.972 5.830 -38.417 1.00 67.62 222 GLY A O 1
ATOM 1826 N N . GLU A 1 223 ? 20.599 4.818 -36.956 1.00 62.22 223 GLU A N 1
ATOM 1827 C CA . GLU A 1 223 ? 20.719 5.830 -35.905 1.00 62.22 223 GLU A CA 1
ATOM 1828 C C . GLU A 1 223 ? 21.212 5.240 -34.577 1.00 62.22 223 GLU A C 1
ATOM 1830 O O . GLU A 1 223 ? 20.763 4.182 -34.118 1.00 62.22 223 GLU A O 1
ATOM 1835 N N . THR A 1 224 ? 22.135 5.960 -33.931 1.00 69.38 224 THR A N 1
ATOM 1836 C CA . THR A 1 224 ? 22.592 5.659 -32.571 1.00 69.38 224 THR A CA 1
ATOM 1837 C C . THR A 1 224 ? 21.547 6.147 -31.583 1.00 69.38 224 THR A C 1
ATOM 1839 O O . THR A 1 224 ? 21.368 7.347 -31.391 1.00 69.38 224 THR A O 1
ATOM 1842 N N . ASN A 1 225 ? 20.880 5.211 -30.925 1.00 62.62 225 ASN A N 1
ATOM 1843 C CA . ASN A 1 225 ? 19.870 5.494 -29.922 1.00 62.62 225 ASN A CA 1
ATOM 1844 C C . ASN A 1 225 ? 20.425 5.170 -28.536 1.00 62.62 225 ASN A C 1
ATOM 1846 O O . ASN A 1 225 ? 21.017 4.107 -28.339 1.00 62.62 225 ASN A O 1
ATOM 1850 N N . LEU A 1 226 ? 20.226 6.059 -27.560 1.00 65.44 226 LEU A N 1
ATOM 1851 C CA . LEU A 1 226 ? 20.548 5.730 -26.174 1.00 65.44 226 LEU A CA 1
ATOM 1852 C C . LEU A 1 226 ? 19.680 4.552 -25.731 1.00 65.44 226 LEU A C 1
ATOM 1854 O O . LEU A 1 226 ? 18.494 4.460 -26.045 1.00 65.44 226 LEU A O 1
ATOM 1858 N N . LEU A 1 227 ? 20.267 3.639 -24.969 1.00 62.59 227 LEU A N 1
ATOM 1859 C CA . LEU A 1 227 ? 19.566 2.448 -24.499 1.00 62.59 227 LEU A CA 1
ATOM 1860 C C . LEU A 1 227 ? 18.340 2.788 -23.635 1.00 62.59 227 LEU A C 1
ATOM 1862 O O . LEU A 1 227 ? 17.373 2.031 -23.622 1.00 62.59 227 LEU A O 1
ATOM 1866 N N . ASN A 1 228 ? 18.344 3.969 -23.014 1.00 52.91 228 ASN A N 1
ATOM 1867 C CA . ASN A 1 228 ? 17.260 4.481 -22.179 1.00 52.91 228 ASN A CA 1
ATOM 1868 C C . ASN A 1 228 ? 16.157 5.215 -22.976 1.00 52.91 228 ASN A C 1
ATOM 1870 O O . ASN A 1 228 ? 15.149 5.584 -22.385 1.00 52.91 228 ASN A O 1
ATOM 1874 N N . THR A 1 229 ? 16.322 5.445 -24.288 1.00 44.06 229 THR A N 1
ATOM 1875 C CA . THR A 1 229 ? 15.366 6.202 -25.132 1.00 44.06 229 THR A CA 1
ATOM 1876 C C . THR A 1 229 ? 14.592 5.328 -26.125 1.00 44.06 229 THR A C 1
ATOM 1878 O O . THR A 1 229 ? 13.824 5.835 -26.936 1.00 44.06 229 THR A O 1
ATOM 1881 N N . LEU A 1 230 ? 14.770 4.004 -26.086 1.00 44.06 230 LEU A N 1
ATOM 1882 C CA . LEU A 1 230 ? 14.198 3.065 -27.064 1.00 44.06 230 LEU A CA 1
ATOM 1883 C C . LEU A 1 230 ? 12.795 2.539 -26.715 1.00 44.06 230 LEU A C 1
ATOM 1885 O O . LEU A 1 230 ? 12.376 1.512 -27.251 1.00 44.06 230 LEU A O 1
ATOM 1889 N N . SER A 1 231 ? 12.041 3.249 -25.872 1.00 43.53 231 SER A N 1
ATOM 1890 C CA . SER A 1 231 ? 10.644 2.927 -25.539 1.00 43.53 231 SER A CA 1
ATOM 1891 C C . SER A 1 231 ? 9.677 3.048 -26.730 1.00 43.53 231 SER A C 1
ATOM 1893 O O . SER A 1 231 ? 8.571 2.520 -26.658 1.00 43.53 231 SER A O 1
ATOM 1895 N N . HIS A 1 232 ? 10.077 3.688 -27.839 1.00 38.94 232 HIS A N 1
ATOM 1896 C CA . HIS A 1 232 ? 9.153 4.101 -28.909 1.00 38.94 232 HIS A CA 1
ATOM 1897 C C . HIS A 1 232 ? 9.293 3.399 -30.267 1.00 38.94 232 HIS A C 1
ATOM 1899 O O . HIS A 1 232 ? 8.541 3.722 -31.182 1.00 38.94 232 HIS A O 1
ATOM 1905 N N . TYR A 1 233 ? 10.178 2.412 -30.419 1.00 35.44 233 TYR A N 1
ATOM 1906 C CA . TYR A 1 233 ? 10.265 1.647 -31.670 1.00 35.44 233 TYR A CA 1
ATOM 1907 C C . TYR A 1 233 ? 9.591 0.275 -31.511 1.00 35.44 233 TYR A C 1
ATOM 1909 O O . TYR A 1 233 ? 10.213 -0.683 -31.032 1.00 35.44 233 TYR A O 1
ATOM 1917 N N . LYS A 1 234 ? 8.298 0.234 -31.869 1.00 35.47 234 LYS A N 1
ATOM 1918 C CA . LYS A 1 234 ? 7.538 -0.975 -32.230 1.00 35.47 234 LYS A CA 1
ATOM 1919 C C . LYS A 1 234 ? 7.671 -1.233 -33.726 1.00 35.47 234 LYS A C 1
ATOM 1921 O O . LYS A 1 234 ? 7.620 -0.242 -34.485 1.00 35.47 234 LYS A O 1
#

Organism: NCBI:txid47678

InterPro domains:
  IPR027417 P-loop containing nucleoside triphosphate hydrolase [G3DSA:3.40.50.300] (23-187)
  IPR027417 P-loop containing nucleoside triphosphate hydrolase [SSF52540] (53-201)

pLDDT: mean 85.55, std 13.34, range [35.44, 97.94]

Sequence (234 aa):
MKKEMIKIPANIKYLTEREKFIEEFGKPFELPNGILNKEIPGCGATTVALTDEHKTIICSPRNELLKNKHEQYPDTLLVIGGVDTKEIEAYLQTAELPKILVSYDSVYKLIGCIKYKSDWRVVVDEFQCLLADSSFKSEIELHFLDNSRSFPYVTFLSATPILDKYLEQIDHFKDMNYYQLDWEEKDIVRVYRERTKNPINAALEIVRYYQNGNYPSVYVNGETNLLNTLSHYK